Protein AF-A0AAD5VTH6-F1 (afdb_monomer)

Mean predicted aligned error: 13.46 Å

Organism: NCBI:txid56174

Secondary structure (DSSP, 8-state):
-PPSSSHHHHHHHHHTTTTS-GGGHHHHHHHS-EEEEEETTTEEEEE--GGGTBTT-TTS----TT-TTSHHHHHHHHHHHHHHHHHHTT-EEEEESSEE--SSTT---EE-SSSS-S---TTTB-HHHHHHHHHHHHHTTTTEEEEEE-SS-S-EEEEEEGGGGS---HHHHHHHHS-TTTHHHHHHHHHHHSPPGGGGGGGGGEEEEEEPPP----SS----------PPP-PPP------------------PPPP-

Foldseek 3Di:
DAFDLDPVLVVCLVVCVQQADPVFSVVSNGQVKGKDALPPLAEIETWHQCLLFFPPNPNFDQQPVVDCPTSLNVRLVVVLVVLVVCVVSVYAYEYEQATAHNPDDPDRPRQNPNGQADFQALQGGRLNSSLSVLVSQLVRVSRYPAYEYENVLDWDKDKRFPVSNDRDDNVVRNVLPVPPVCVVVSRVVRVVPDDDPVPVVRCSGIGMYTYHHDDDPPPDDPPPPPDDDDDDDDDDDDDDDDDDDPDDDDDDDDDDDDDD

InterPro domains:
  IPR029052 Metallo-dependent phosphatase-like [SSF56300] (14-103)

Solvent-accessible surface area (backbone atoms only — not comparable to full-atom values): 15286 Å² total; per-residue (Å²): 94,65,67,46,70,40,76,65,32,49,50,49,43,61,76,42,49,88,56,44,51,79,94,31,44,68,49,22,24,34,59,58,25,44,63,48,64,80,38,80,87,43,31,31,36,37,24,36,44,32,52,37,30,29,57,84,32,82,59,50,80,28,25,47,90,88,41,66,81,31,63,31,31,48,50,51,56,49,48,52,53,52,52,49,58,33,46,79,62,70,22,37,28,36,44,26,9,25,47,60,50,77,90,48,95,90,48,88,45,74,42,69,69,86,22,11,37,58,52,94,41,67,53,46,20,19,51,55,31,40,23,55,50,45,48,53,46,50,76,36,49,95,27,43,78,40,33,42,24,30,74,76,61,43,79,51,71,50,77,45,45,68,75,49,59,54,82,63,58,67,74,65,22,37,67,75,51,74,35,88,89,37,48,67,58,51,50,50,50,54,60,71,66,52,74,56,86,92,41,61,82,60,52,74,43,54,34,60,36,39,29,38,47,76,80,76,81,73,92,76,70,88,76,71,91,69,91,69,85,85,74,90,87,79,90,84,89,85,83,88,82,90,78,85,80,83,84,79,86,79,85,79,82,85,79,85,80,82,92,131

Radius of gyration: 22.16 Å; Cα contacts (8 Å, |Δi|>4): 405; chains: 1; bounding box: 60×63×53 Å

pLDDT: mean 72.93, std 23.44, range [25.48, 98.19]

Structure (mmCIF, N/CA/C/O backbone):
data_AF-A0AAD5VTH6-F1
#
_entry.id   AF-A0AAD5VTH6-F1
#
loop_
_atom_site.group_PDB
_atom_site.id
_atom_site.type_symbol
_atom_site.label_atom_id
_atom_site.label_alt_id
_atom_site.label_comp_id
_atom_site.label_asym_id
_atom_site.label_entity_id
_atom_site.label_seq_id
_atom_site.pdbx_PDB_ins_code
_atom_site.Cartn_x
_atom_site.Cartn_y
_atom_site.Cartn_z
_atom_site.occupancy
_atom_site.B_iso_or_equiv
_atom_site.auth_seq_id
_atom_site.auth_comp_id
_atom_site.auth_asym_id
_atom_site.auth_atom_id
_atom_site.pdbx_PDB_model_num
ATOM 1 N N . MET A 1 1 ? 10.150 6.250 -9.603 1.00 78.75 1 MET A N 1
ATOM 2 C CA . MET A 1 1 ? 10.590 7.108 -8.480 1.00 78.75 1 MET A CA 1
ATOM 3 C C . MET A 1 1 ? 11.811 6.465 -7.841 1.00 78.75 1 MET A C 1
ATOM 5 O O . MET A 1 1 ? 11.787 5.260 -7.627 1.00 78.75 1 MET A O 1
ATOM 9 N N . THR A 1 2 ? 12.878 7.223 -7.584 1.00 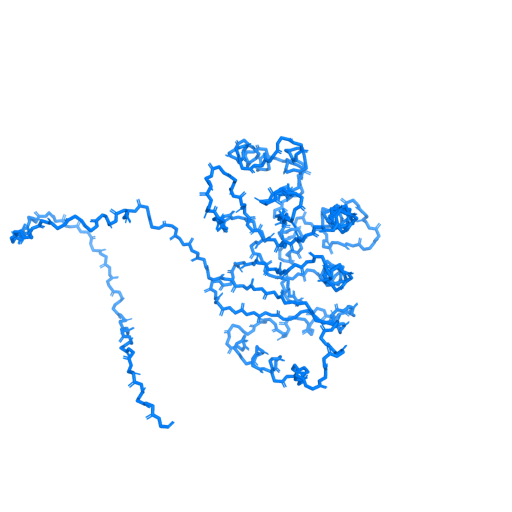88.31 2 THR A N 1
ATOM 10 C CA . THR A 1 2 ? 14.070 6.705 -6.887 1.00 88.31 2 THR A CA 1
ATOM 11 C C . THR A 1 2 ? 13.787 6.503 -5.396 1.00 88.31 2 THR A C 1
ATOM 13 O O . THR A 1 2 ? 12.983 7.271 -4.855 1.00 88.31 2 THR A O 1
ATOM 16 N N . PRO A 1 3 ? 14.472 5.566 -4.714 1.00 91.75 3 PRO A N 1
ATOM 17 C CA . PRO A 1 3 ? 14.396 5.422 -3.263 1.00 91.75 3 PRO A CA 1
ATOM 18 C C . PRO A 1 3 ? 14.634 6.752 -2.537 1.00 91.75 3 PRO A C 1
ATOM 20 O O . PRO A 1 3 ? 15.453 7.577 -2.962 1.00 91.75 3 PRO A O 1
ATOM 23 N N . GLY A 1 4 ? 13.880 6.998 -1.468 1.00 89.88 4 GLY A N 1
ATOM 24 C CA . GLY A 1 4 ? 14.104 8.137 -0.585 1.00 89.88 4 GLY A CA 1
ATOM 25 C C . GLY A 1 4 ? 15.112 7.817 0.529 1.00 89.88 4 GLY A C 1
ATOM 26 O O . GLY A 1 4 ? 15.495 6.663 0.716 1.00 89.88 4 GLY A O 1
ATOM 27 N N . PRO A 1 5 ? 15.546 8.826 1.300 1.00 93.31 5 PRO A N 1
ATOM 28 C CA . PRO A 1 5 ? 15.182 10.235 1.177 1.00 93.31 5 PRO A CA 1
ATOM 29 C C . PRO A 1 5 ? 15.864 10.914 -0.023 1.00 93.31 5 PRO A C 1
ATOM 31 O O . PRO A 1 5 ? 17.056 10.738 -0.260 1.00 93.31 5 PRO A O 1
ATOM 34 N N . ASN A 1 6 ? 15.119 11.727 -0.77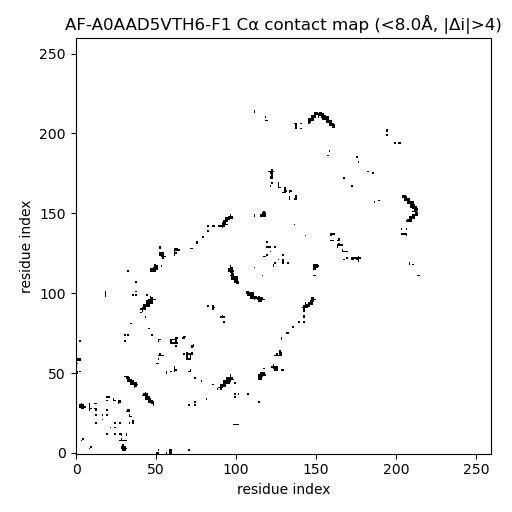3 1.00 90.81 6 ASN A N 1
ATOM 35 C CA . ASN A 1 6 ? 15.625 12.495 -1.914 1.00 90.81 6 ASN A CA 1
ATOM 36 C C . ASN A 1 6 ? 14.924 13.863 -2.014 1.00 90.81 6 ASN A C 1
ATOM 38 O O . ASN A 1 6 ? 14.086 14.203 -1.180 1.00 90.81 6 ASN A O 1
ATOM 42 N N . SER A 1 7 ? 15.289 14.691 -3.000 1.00 92.38 7 SER A N 1
ATOM 43 C CA . SER A 1 7 ? 14.699 16.031 -3.160 1.00 92.38 7 SER A CA 1
ATOM 44 C C . SER A 1 7 ? 13.175 15.986 -3.290 1.00 92.38 7 SER A C 1
ATOM 46 O O . SER A 1 7 ? 12.498 16.807 -2.681 1.00 92.38 7 SER A O 1
ATOM 48 N N . ILE A 1 8 ? 12.636 14.992 -4.000 1.00 89.12 8 ILE A N 1
ATOM 49 C CA . ILE A 1 8 ? 11.197 14.821 -4.213 1.00 89.12 8 ILE A CA 1
ATOM 50 C C . ILE A 1 8 ? 10.508 14.467 -2.893 1.00 89.12 8 ILE A C 1
ATOM 52 O O . ILE A 1 8 ? 9.606 15.187 -2.470 1.00 89.12 8 ILE A O 1
ATOM 56 N N . THR A 1 9 ? 10.955 13.420 -2.189 1.00 90.12 9 THR A N 1
ATOM 57 C CA . THR A 1 9 ? 10.321 13.023 -0.917 1.00 90.12 9 THR A CA 1
ATOM 58 C C . THR A 1 9 ? 10.426 14.112 0.150 1.00 90.12 9 THR A C 1
ATOM 60 O O . THR A 1 9 ? 9.502 14.294 0.945 1.00 90.12 9 THR A O 1
ATOM 63 N N . ASN A 1 10 ? 11.514 14.887 0.144 1.00 91.62 10 ASN A N 1
ATOM 64 C CA . ASN A 1 10 ? 11.683 16.039 1.025 1.00 91.62 10 ASN A CA 1
ATOM 65 C C . ASN A 1 10 ? 10.669 17.150 0.730 1.00 91.62 10 ASN A C 1
ATOM 67 O O . ASN A 1 10 ? 10.099 17.699 1.672 1.00 91.62 10 ASN A O 1
ATOM 71 N N . GLU A 1 11 ? 10.429 17.480 -0.540 1.00 90.94 11 GLU A N 1
ATOM 72 C CA . GLU A 1 11 ? 9.425 18.487 -0.898 1.00 90.94 11 GLU A CA 1
ATOM 73 C C . GLU A 1 11 ? 8.005 18.009 -0.586 1.00 90.94 11 GLU A C 1
ATOM 75 O O . GLU A 1 11 ? 7.260 18.727 0.082 1.00 90.94 11 GLU A O 1
ATOM 80 N N . PHE A 1 12 ? 7.651 16.768 -0.933 1.00 87.88 12 PHE A N 1
ATOM 81 C CA . PHE A 1 12 ? 6.346 16.205 -0.570 1.00 87.88 12 PHE A CA 1
ATOM 82 C C . PHE A 1 12 ? 6.123 16.197 0.944 1.00 87.88 12 PHE A C 1
ATOM 84 O O . PHE A 1 12 ? 5.038 16.540 1.405 1.00 87.88 12 PHE A O 1
ATOM 91 N N . THR A 1 13 ? 7.152 15.896 1.743 1.00 88.06 13 THR A N 1
ATOM 92 C CA . THR A 1 13 ? 7.051 15.945 3.213 1.00 88.06 13 THR A CA 1
ATOM 93 C C . THR A 1 13 ? 6.703 17.342 3.725 1.00 88.06 13 THR A C 1
ATOM 95 O O . THR A 1 13 ? 5.980 17.464 4.713 1.00 88.06 13 THR A O 1
ATOM 98 N N . LYS A 1 14 ? 7.190 18.405 3.069 1.00 88.75 14 LYS A N 1
ATOM 99 C CA . LYS A 1 14 ? 6.839 19.788 3.427 1.00 88.75 14 LYS A CA 1
ATOM 100 C C . LYS A 1 14 ? 5.399 20.102 3.030 1.00 88.75 14 LYS A C 1
ATOM 102 O O . LYS A 1 14 ? 4.628 20.539 3.885 1.00 88.75 14 LYS A O 1
ATOM 107 N N . ILE A 1 15 ? 5.038 19.842 1.770 1.00 87.88 15 ILE A N 1
ATOM 108 C CA . ILE A 1 15 ? 3.713 20.163 1.213 1.00 87.88 15 ILE A CA 1
ATOM 109 C C . ILE A 1 15 ? 2.621 19.402 1.977 1.00 87.88 15 ILE A C 1
ATOM 111 O O . ILE A 1 15 ? 1.583 19.968 2.299 1.00 87.88 15 ILE A O 1
ATOM 115 N N . TRP A 1 16 ? 2.859 18.134 2.316 1.00 84.81 16 TRP A N 1
ATOM 116 C CA . TRP A 1 16 ? 1.860 17.261 2.940 1.00 84.81 16 TRP A CA 1
ATOM 117 C C . TRP A 1 16 ? 1.980 17.174 4.463 1.00 84.81 16 TRP A C 1
ATOM 119 O O . TRP A 1 16 ? 1.348 16.326 5.094 1.00 84.81 16 TRP A O 1
ATOM 129 N N . SER A 1 17 ? 2.769 18.054 5.082 1.00 84.12 17 SER A N 1
ATOM 130 C CA . SER A 1 17 ? 3.015 18.034 6.528 1.00 84.12 17 SER A CA 1
ATOM 131 C C . SER A 1 17 ? 1.744 18.172 7.380 1.00 84.12 17 SER A C 1
ATOM 133 O O . SER A 1 17 ? 1.734 17.708 8.524 1.00 84.12 17 SER A O 1
ATOM 135 N N . GLU A 1 18 ? 0.684 18.774 6.835 1.00 84.56 18 GLU A N 1
ATOM 136 C CA . GLU A 1 18 ? -0.629 18.895 7.480 1.00 84.56 18 GLU A CA 1
ATOM 137 C C . GLU A 1 18 ? -1.470 17.611 7.396 1.00 84.56 18 GLU A C 1
ATOM 139 O O . GLU A 1 18 ? -2.275 17.353 8.289 1.00 84.56 18 GLU A O 1
ATOM 144 N N . PHE A 1 19 ? -1.270 16.787 6.363 1.00 81.00 19 PHE A N 1
ATOM 145 C CA . PHE A 1 19 ? -2.014 15.536 6.160 1.00 81.00 19 PHE A CA 1
ATOM 146 C C . PHE A 1 19 ? -1.314 14.330 6.793 1.00 81.00 19 PHE A C 1
ATOM 148 O O . PHE A 1 19 ? -1.970 13.397 7.260 1.00 81.00 19 PHE A O 1
ATOM 155 N N . VAL A 1 20 ? 0.022 14.347 6.827 1.00 85.56 20 VAL A N 1
ATOM 156 C CA . VAL A 1 20 ? 0.838 13.269 7.390 1.00 85.56 20 VAL A CA 1
ATOM 157 C C . VAL A 1 20 ? 1.031 13.495 8.896 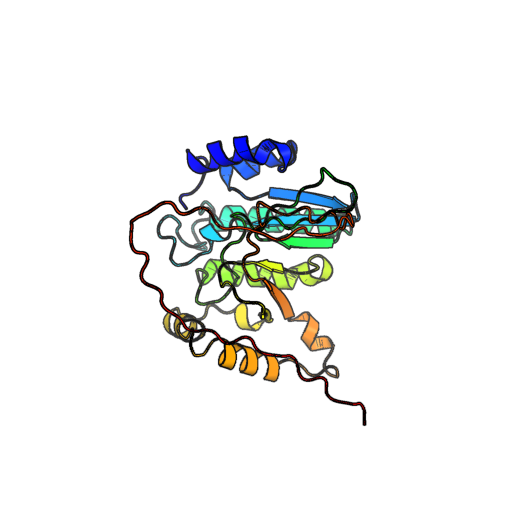1.00 85.56 20 VAL A C 1
ATOM 159 O O . VAL A 1 20 ? 1.667 14.482 9.295 1.00 85.56 20 VAL A O 1
ATOM 162 N N . PRO A 1 21 ? 0.545 12.579 9.762 1.00 88.75 21 PRO A N 1
ATOM 163 C CA . PRO A 1 21 ? 0.700 12.703 11.207 1.00 88.75 21 PRO A CA 1
ATOM 164 C C . PRO A 1 21 ? 2.164 12.867 11.614 1.00 88.75 21 PRO A C 1
ATOM 166 O O . PRO A 1 21 ? 3.046 12.220 11.052 1.00 88.75 21 PRO A O 1
ATOM 169 N N . PHE A 1 22 ? 2.430 13.682 12.640 1.00 89.88 22 PHE A N 1
ATOM 170 C CA . PHE A 1 22 ? 3.797 13.948 13.106 1.00 89.88 22 PHE A CA 1
ATOM 171 C C . PHE A 1 22 ? 4.650 12.676 13.319 1.00 89.88 22 PHE A C 1
ATOM 173 O O . PHE A 1 22 ? 5.769 12.649 12.801 1.00 89.88 22 PHE A O 1
ATOM 180 N N . PRO A 1 23 ? 4.144 11.595 13.959 1.00 92.12 23 PRO A N 1
ATOM 181 C CA . PRO A 1 23 ? 4.913 10.356 14.134 1.00 92.12 23 PRO A CA 1
ATOM 182 C C . PRO A 1 23 ? 5.310 9.657 12.824 1.00 92.12 23 PRO A C 1
ATOM 184 O O . PRO A 1 23 ? 6.241 8.860 12.811 1.00 92.12 23 PRO A O 1
ATOM 187 N N . GLN A 1 24 ? 4.622 9.955 11.721 1.00 93.00 24 GLN A N 1
ATOM 188 C CA . GLN A 1 24 ? 4.789 9.298 10.424 1.00 93.00 24 GLN A CA 1
ATOM 189 C C . GLN A 1 24 ? 5.647 10.103 9.445 1.00 93.00 24 GLN A C 1
ATOM 191 O O . GLN A 1 24 ? 6.047 9.583 8.407 1.00 93.00 24 GLN A O 1
ATOM 196 N N . ARG A 1 25 ? 5.993 11.355 9.766 1.00 90.69 25 ARG A N 1
ATOM 197 C CA . ARG A 1 25 ? 6.732 12.238 8.846 1.00 90.69 25 ARG A CA 1
ATOM 198 C C . ARG A 1 25 ? 8.101 11.691 8.447 1.00 90.69 25 ARG A C 1
ATOM 200 O O . ARG A 1 25 ? 8.509 11.869 7.310 1.00 90.69 25 ARG A O 1
ATOM 207 N N . GLN A 1 26 ? 8.800 11.013 9.358 1.00 93.12 26 GLN A N 1
ATOM 208 C CA . GLN A 1 26 ? 10.099 10.398 9.056 1.00 93.12 26 GLN A CA 1
ATOM 209 C C . GLN A 1 26 ? 9.967 9.201 8.107 1.00 93.12 26 GLN A C 1
ATOM 211 O O . GLN A 1 26 ? 10.792 9.032 7.212 1.00 93.12 26 GLN A O 1
ATOM 216 N N . VAL A 1 27 ? 8.916 8.394 8.276 1.00 94.12 27 VAL A N 1
ATOM 217 C CA . VAL A 1 27 ? 8.600 7.282 7.367 1.00 94.12 27 VAL A CA 1
ATOM 218 C C . VAL A 1 27 ? 8.244 7.839 5.990 1.00 94.12 27 VAL A C 1
ATOM 220 O O . VAL A 1 27 ? 8.841 7.447 4.989 1.00 94.12 27 VAL A O 1
ATOM 223 N N . PHE A 1 28 ? 7.373 8.848 5.954 1.00 93.19 28 PHE A N 1
ATOM 224 C CA . PHE A 1 28 ? 6.963 9.513 4.724 1.00 93.19 28 PHE A CA 1
ATOM 225 C C . PHE A 1 28 ? 8.138 10.172 3.987 1.00 93.19 28 PHE A C 1
ATOM 227 O O . PHE A 1 28 ? 8.269 10.036 2.777 1.00 93.19 28 PHE A O 1
ATOM 234 N N . GLN A 1 29 ? 9.068 10.805 4.700 1.00 92.94 29 GLN A N 1
ATOM 235 C CA . GLN A 1 29 ? 10.263 11.392 4.093 1.00 92.94 29 GLN A CA 1
ATOM 236 C C . GLN A 1 29 ? 11.182 10.350 3.441 1.00 92.94 29 GLN A C 1
ATOM 238 O O . GLN A 1 29 ? 11.826 10.632 2.427 1.00 92.94 29 GLN A O 1
ATOM 243 N N . ARG A 1 30 ? 11.269 9.149 4.018 1.00 93.19 30 ARG A N 1
ATOM 244 C CA . ARG A 1 30 ? 12.107 8.061 3.496 1.00 93.19 30 ARG A CA 1
ATOM 245 C C . ARG A 1 30 ? 11.435 7.305 2.354 1.00 93.19 30 ARG A C 1
ATOM 247 O O . ARG A 1 30 ? 12.110 6.925 1.407 1.00 93.19 30 ARG A O 1
ATOM 254 N N . GLY A 1 31 ? 10.126 7.096 2.437 1.00 90.50 31 GLY A N 1
ATOM 255 C CA . GLY A 1 31 ? 9.418 6.154 1.572 1.00 90.50 31 GLY A CA 1
ATOM 256 C C . GLY A 1 31 ? 8.270 6.729 0.745 1.00 90.50 31 GLY A C 1
ATOM 257 O O . GLY A 1 31 ? 7.848 6.094 -0.216 1.00 90.50 31 GLY A O 1
ATOM 258 N N . ALA A 1 32 ? 7.782 7.921 1.091 1.00 91.50 32 ALA A N 1
ATOM 259 C CA . ALA A 1 32 ? 6.521 8.500 0.614 1.00 91.50 32 ALA A CA 1
ATOM 260 C C . ALA A 1 32 ? 5.287 7.608 0.867 1.00 91.50 32 ALA A C 1
ATOM 262 O O . ALA A 1 32 ? 4.313 7.654 0.126 1.00 91.50 32 ALA A O 1
ATOM 263 N N . TYR A 1 33 ? 5.320 6.817 1.941 1.00 92.25 33 TYR A N 1
ATOM 264 C CA . TYR A 1 33 ? 4.194 6.044 2.466 1.00 92.25 33 TYR A CA 1
ATOM 265 C C . TYR A 1 33 ? 4.009 6.346 3.957 1.00 92.25 33 TYR A C 1
ATOM 267 O O . TYR A 1 33 ? 4.954 6.760 4.636 1.00 92.25 33 TYR A O 1
ATOM 275 N N . TYR A 1 34 ? 2.787 6.198 4.467 1.00 93.19 34 TYR A N 1
ATOM 276 C CA . TYR A 1 34 ? 2.458 6.493 5.864 1.00 93.19 34 TYR A CA 1
ATOM 277 C C . TYR A 1 34 ? 1.154 5.817 6.307 1.00 93.19 34 TYR A C 1
ATOM 279 O O . TYR A 1 34 ? 0.340 5.417 5.478 1.00 93.19 34 TYR A O 1
ATOM 287 N N . SER A 1 35 ? 0.934 5.706 7.619 1.00 92.62 35 SER A N 1
ATOM 288 C CA . SER A 1 35 ? -0.332 5.227 8.192 1.00 92.62 35 SER A CA 1
ATOM 289 C C . SER A 1 35 ? -1.029 6.304 9.028 1.00 92.62 35 SER A C 1
ATOM 291 O O . SER A 1 35 ? -0.395 7.188 9.605 1.00 92.62 35 SER A O 1
ATOM 293 N N . SER A 1 36 ? -2.359 6.288 9.088 1.00 90.81 36 SER A N 1
ATOM 294 C CA . SER A 1 36 ? -3.128 7.280 9.842 1.00 90.81 36 SER A CA 1
ATOM 295 C C . SER A 1 36 ? -4.479 6.728 10.281 1.00 90.81 36 SER A C 1
ATOM 297 O O . SER A 1 36 ? -5.212 6.150 9.488 1.00 90.81 36 SER A O 1
ATOM 299 N N . GLU A 1 37 ? -4.842 6.938 11.544 1.00 89.81 37 GLU A N 1
ATOM 300 C CA . GLU A 1 37 ? -6.159 6.559 12.068 1.00 89.81 37 GLU A CA 1
ATOM 301 C C . GLU A 1 37 ? -7.225 7.567 11.640 1.00 89.81 37 GLU A C 1
ATOM 303 O O . GLU A 1 37 ? -7.273 8.684 12.145 1.00 89.81 37 GLU A O 1
ATOM 308 N N . VAL A 1 38 ? -8.103 7.194 10.720 1.00 86.94 38 VAL A N 1
ATOM 309 C CA . VAL A 1 38 ? -9.198 8.075 10.287 1.00 86.94 38 VAL A CA 1
ATOM 310 C C . VAL A 1 38 ? -10.336 8.093 11.305 1.00 86.94 38 VAL A C 1
ATOM 312 O O . VAL A 1 38 ? -10.941 9.138 11.536 1.00 86.94 38 VAL A O 1
ATOM 315 N N . ILE A 1 39 ? -10.569 6.961 11.972 1.00 87.12 39 ILE A N 1
ATOM 316 C CA . ILE A 1 39 ? -11.438 6.844 13.140 1.00 87.12 39 ILE A CA 1
ATOM 317 C C . ILE A 1 39 ? -10.584 6.239 14.260 1.00 87.12 39 ILE A C 1
ATOM 319 O O . ILE A 1 39 ? -10.207 5.068 14.149 1.00 87.12 39 ILE A O 1
ATOM 323 N N . PRO A 1 40 ? -10.262 7.008 15.316 1.00 89.81 40 PRO A N 1
ATOM 324 C CA . PRO A 1 40 ? -9.411 6.536 16.406 1.00 89.81 40 PRO A CA 1
ATOM 325 C C . PRO A 1 40 ? -9.870 5.185 16.965 1.00 89.81 4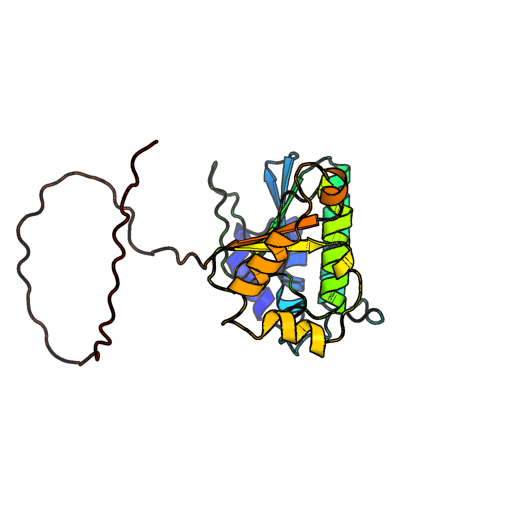0 PRO A C 1
ATOM 327 O O . PRO A 1 40 ? -11.067 4.992 17.184 1.00 89.81 40 PRO A O 1
ATOM 330 N N . ASP A 1 41 ? -8.929 4.257 17.160 1.00 92.88 41 ASP A N 1
ATOM 331 C CA . ASP A 1 41 ? -9.163 2.905 17.710 1.00 92.88 41 ASP A CA 1
ATOM 332 C C . ASP A 1 41 ? -10.222 2.060 16.967 1.00 92.88 41 ASP A C 1
ATOM 334 O O . ASP A 1 41 ? -10.788 1.106 17.514 1.00 92.88 41 ASP A O 1
ATOM 338 N N . ARG A 1 42 ? -10.528 2.415 15.712 1.00 92.62 42 ARG A N 1
ATOM 339 C CA . ARG A 1 42 ? -11.510 1.712 14.876 1.00 92.62 42 ARG A CA 1
ATOM 340 C C . ARG A 1 42 ? -11.021 1.485 13.458 1.00 92.62 42 ARG A C 1
ATOM 342 O O . ARG A 1 42 ? -10.962 0.341 13.024 1.00 92.62 42 ARG A O 1
ATOM 349 N N . VAL A 1 43 ? -10.685 2.559 12.745 1.00 92.38 43 VAL A N 1
ATOM 350 C CA . VAL A 1 43 ? -10.339 2.501 11.322 1.00 92.38 43 VAL A CA 1
ATOM 351 C C . VAL A 1 43 ? -9.080 3.310 11.064 1.00 92.38 43 VAL A C 1
ATOM 353 O O . VAL A 1 43 ? -9.012 4.504 11.368 1.00 92.38 43 VAL A O 1
ATOM 356 N N . ALA A 1 44 ? -8.095 2.664 10.458 1.00 92.19 44 ALA A N 1
ATOM 357 C CA . ALA A 1 44 ? -6.899 3.300 9.944 1.00 92.19 44 ALA A CA 1
ATOM 358 C C . ALA A 1 44 ? -6.823 3.179 8.426 1.00 92.19 44 ALA A C 1
ATOM 360 O O . ALA A 1 44 ? -7.487 2.354 7.807 1.00 92.19 44 ALA A O 1
ATOM 361 N N . VAL A 1 45 ? -6.004 4.029 7.828 1.00 91.19 45 VAL A N 1
ATOM 362 C CA . VAL A 1 45 ? -5.640 3.938 6.423 1.00 91.19 45 VAL A CA 1
ATOM 363 C C . VAL A 1 45 ? -4.131 3.928 6.309 1.00 91.19 45 VAL A C 1
ATOM 365 O O . VAL A 1 45 ? -3.439 4.686 6.995 1.00 91.19 45 VAL A O 1
ATOM 368 N N . ILE A 1 46 ? -3.637 3.049 5.448 1.00 93.19 46 ILE A N 1
ATOM 369 C CA . ILE A 1 46 ? -2.233 2.959 5.080 1.00 93.19 46 ILE A CA 1
ATOM 370 C C . ILE A 1 46 ? -2.115 3.410 3.629 1.00 93.19 46 ILE A C 1
ATOM 372 O O . ILE A 1 46 ? -2.651 2.754 2.742 1.00 93.19 46 ILE A O 1
ATOM 376 N N . SER A 1 47 ? -1.412 4.519 3.416 1.00 91.12 47 SER A N 1
ATOM 377 C CA . SER A 1 47 ? -1.088 5.043 2.093 1.00 91.12 47 SER A CA 1
ATOM 378 C C . SER A 1 47 ? 0.249 4.469 1.640 1.00 91.12 47 SER A C 1
ATOM 380 O O . SER A 1 47 ? 1.270 4.667 2.306 1.00 91.12 47 SER A O 1
ATOM 382 N N . LEU A 1 48 ? 0.230 3.734 0.530 1.00 92.38 48 LEU A N 1
ATOM 383 C CA . LEU A 1 48 ? 1.387 3.058 -0.049 1.00 92.38 48 LEU A CA 1
ATOM 384 C C . LEU A 1 48 ? 1.978 3.852 -1.219 1.00 92.38 48 LEU A C 1
ATOM 386 O O . LEU A 1 48 ? 1.265 4.394 -2.064 1.00 92.38 48 LEU A O 1
ATOM 390 N N . ASN A 1 49 ? 3.303 3.819 -1.342 1.00 91.81 49 ASN A N 1
ATOM 391 C CA . ASN A 1 49 ? 3.996 4.258 -2.545 1.00 91.81 49 ASN A CA 1
ATOM 392 C C . ASN A 1 49 ? 4.117 3.083 -3.528 1.00 91.81 49 ASN A C 1
ATOM 394 O O . ASN A 1 49 ? 5.116 2.366 -3.539 1.00 91.81 49 ASN A O 1
ATOM 398 N N . SER A 1 50 ? 3.087 2.849 -4.348 1.00 90.38 50 SER A N 1
ATOM 399 C CA . SER A 1 50 ? 3.105 1.720 -5.294 1.00 90.38 50 SER A CA 1
ATOM 400 C C . SER A 1 50 ? 4.117 1.874 -6.433 1.00 90.38 50 SER A C 1
ATOM 402 O O . SER A 1 50 ? 4.396 0.911 -7.143 1.00 90.38 50 SER A O 1
ATOM 404 N N . MET A 1 51 ? 4.761 3.040 -6.577 1.00 88.88 51 MET A N 1
ATOM 405 C CA . MET A 1 51 ? 5.831 3.221 -7.561 1.00 88.88 51 MET A CA 1
ATOM 406 C C . MET A 1 51 ? 7.067 2.371 -7.257 1.00 88.88 51 MET A C 1
ATOM 408 O O . MET A 1 51 ? 7.852 2.129 -8.172 1.00 88.88 51 MET A O 1
ATOM 412 N N . TYR A 1 52 ? 7.269 1.920 -6.015 1.00 92.00 52 TYR A N 1
ATOM 413 C CA . TYR A 1 52 ? 8.330 0.958 -5.691 1.00 92.00 52 TYR A CA 1
ATOM 414 C C . TYR A 1 52 ? 8.000 -0.473 -6.125 1.00 92.00 52 TYR A C 1
ATOM 416 O O . TYR A 1 52 ? 8.904 -1.294 -6.222 1.00 92.00 52 TYR A O 1
ATOM 424 N N . PHE A 1 53 ? 6.735 -0.756 -6.434 1.00 92.81 53 PHE A N 1
ATOM 425 C CA . PHE A 1 53 ? 6.297 -2.055 -6.939 1.00 92.81 53 PHE A CA 1
ATOM 426 C C . PHE A 1 53 ? 6.141 -2.061 -8.460 1.00 92.81 53 PHE A C 1
ATOM 428 O O . PHE A 1 53 ? 6.169 -3.128 -9.055 1.00 92.81 53 PHE A O 1
ATOM 435 N N . TYR A 1 54 ? 6.005 -0.886 -9.083 1.00 90.44 54 TYR A N 1
ATOM 436 C CA . TYR A 1 54 ? 5.752 -0.736 -10.514 1.00 90.44 54 TYR A CA 1
ATOM 437 C C . TYR A 1 54 ? 6.924 -1.221 -11.383 1.00 90.44 54 TYR A C 1
ATOM 439 O O . TYR A 1 54 ? 8.020 -0.661 -11.313 1.00 90.44 54 TYR A O 1
ATOM 447 N N . ASP A 1 55 ? 6.678 -2.202 -12.252 1.00 87.94 55 ASP A N 1
ATOM 448 C CA . ASP A 1 55 ? 7.679 -2.919 -13.058 1.00 87.94 55 ASP A CA 1
ATOM 449 C C . ASP A 1 55 ? 8.474 -2.013 -14.022 1.00 87.94 55 ASP A C 1
ATOM 451 O O . ASP A 1 55 ? 9.639 -2.252 -14.370 1.00 87.94 55 ASP A O 1
ATOM 455 N N . SER A 1 56 ? 7.853 -0.915 -14.440 1.00 88.12 56 SER A N 1
ATOM 456 C CA . SER A 1 56 ? 8.420 0.065 -15.355 1.00 88.12 56 SER A CA 1
ATOM 457 C C . SER A 1 56 ? 9.302 1.084 -14.629 1.00 88.12 56 SER A C 1
ATOM 459 O O . SER A 1 56 ? 10.058 1.821 -15.269 1.00 88.12 56 SER A O 1
ATOM 461 N N . ASN A 1 57 ? 9.287 1.115 -13.291 1.00 89.19 57 ASN A N 1
ATOM 462 C CA . ASN A 1 57 ? 10.198 1.935 -12.504 1.00 89.19 57 ASN A CA 1
ATOM 463 C C . ASN A 1 57 ? 11.586 1.284 -12.401 1.00 89.19 57 ASN A C 1
ATOM 465 O O . ASN A 1 57 ? 11.892 0.574 -11.451 1.00 89.19 57 ASN A O 1
ATOM 469 N N . LYS A 1 58 ? 12.481 1.611 -13.336 1.00 90.81 58 LYS A N 1
ATOM 470 C CA . LYS A 1 58 ? 13.857 1.074 -13.367 1.00 90.81 58 LYS A CA 1
ATOM 471 C C . LYS A 1 58 ? 14.807 1.652 -12.307 1.00 90.81 58 LYS A C 1
ATOM 473 O O . LYS A 1 58 ? 16.002 1.385 -12.349 1.00 90.81 58 LYS A O 1
ATOM 478 N N . ALA A 1 59 ? 14.301 2.475 -11.388 1.00 90.50 59 ALA A N 1
ATOM 479 C CA . ALA A 1 59 ? 15.081 3.050 -10.292 1.00 90.50 59 ALA A CA 1
ATOM 480 C C . ALA A 1 59 ? 15.067 2.197 -9.009 1.00 90.50 59 ALA A C 1
ATOM 482 O O . ALA A 1 59 ? 15.707 2.578 -8.031 1.00 90.50 59 ALA A O 1
ATOM 483 N N . VAL A 1 60 ? 14.313 1.096 -9.000 1.00 91.88 60 VAL A N 1
ATOM 484 C CA . VAL A 1 60 ? 14.221 0.116 -7.907 1.00 91.88 60 VAL A CA 1
ATOM 485 C C . VAL A 1 60 ? 14.414 -1.289 -8.472 1.00 91.88 60 VAL A C 1
ATOM 487 O O . VAL A 1 60 ? 14.277 -1.483 -9.682 1.00 91.88 60 VAL A O 1
ATOM 490 N N . ASN A 1 61 ? 14.731 -2.257 -7.612 1.00 90.56 61 ASN A N 1
ATOM 491 C CA . ASN A 1 61 ? 15.044 -3.619 -8.045 1.00 90.56 61 ASN A CA 1
ATOM 492 C C . ASN A 1 61 ? 13.822 -4.546 -8.064 1.00 90.56 61 ASN A C 1
ATOM 494 O O . ASN A 1 61 ? 13.922 -5.649 -8.593 1.00 90.56 61 ASN A O 1
ATOM 498 N N . GLY A 1 62 ? 12.684 -4.112 -7.514 1.00 89.31 62 GLY A N 1
ATOM 499 C CA . GLY A 1 62 ? 11.435 -4.866 -7.596 1.00 89.31 62 GLY A CA 1
ATOM 500 C C . GLY A 1 62 ? 11.299 -5.960 -6.542 1.00 89.31 62 GLY A C 1
ATOM 501 O O . GLY A 1 62 ? 10.892 -7.072 -6.863 1.00 89.31 62 GLY A O 1
ATOM 502 N N . CYS A 1 63 ? 11.608 -5.631 -5.285 1.00 93.69 63 CYS A N 1
ATOM 503 C CA . CYS A 1 63 ? 11.501 -6.534 -4.138 1.00 93.69 63 CYS A CA 1
ATOM 504 C C . CYS A 1 63 ? 12.300 -7.855 -4.242 1.00 93.69 63 CYS A C 1
ATOM 506 O O . CYS A 1 63 ? 11.783 -8.881 -3.803 1.00 93.69 63 CYS A O 1
ATOM 508 N N . PRO A 1 64 ? 13.554 -7.858 -4.743 1.00 93.75 64 PRO A N 1
ATOM 509 C CA . PRO A 1 64 ? 14.384 -9.064 -4.803 1.00 93.75 64 PRO A CA 1
ATOM 510 C C . PRO A 1 64 ? 14.490 -9.763 -3.436 1.00 93.75 64 PRO A C 1
ATOM 512 O O . PRO A 1 64 ? 14.909 -9.143 -2.456 1.00 93.75 64 PRO A O 1
ATOM 515 N N . TYR A 1 65 ? 14.211 -11.067 -3.353 1.00 87.69 65 TYR A N 1
ATOM 516 C CA . TYR A 1 65 ? 14.250 -11.829 -2.089 1.00 87.69 65 TYR A CA 1
ATOM 517 C C . TYR A 1 65 ? 15.576 -11.720 -1.320 1.00 87.69 65 TYR A C 1
ATOM 519 O O . TYR A 1 65 ? 15.604 -11.822 -0.091 1.00 87.69 65 TYR A O 1
ATOM 527 N N . LEU A 1 66 ? 16.687 -11.553 -2.041 1.00 91.19 66 LEU A N 1
ATOM 528 C CA . LEU A 1 66 ? 18.032 -11.499 -1.465 1.00 91.19 66 LEU A CA 1
ATOM 529 C C . LEU A 1 66 ? 18.439 -10.105 -0.977 1.00 91.19 66 LEU A C 1
ATOM 531 O O . LEU A 1 66 ? 19.394 -9.999 -0.208 1.00 91.19 66 LEU A O 1
ATOM 535 N N . ASP A 1 67 ? 17.738 -9.052 -1.392 1.00 93.62 67 ASP A N 1
ATOM 536 C CA . ASP A 1 67 ? 18.077 -7.673 -1.050 1.00 93.62 67 ASP A CA 1
ATOM 537 C C . ASP A 1 67 ? 16.949 -7.029 -0.242 1.00 93.62 67 ASP A C 1
ATOM 539 O O . ASP A 1 67 ? 16.038 -6.383 -0.756 1.00 93.62 67 ASP A O 1
ATOM 543 N N . ARG A 1 68 ? 17.032 -7.218 1.078 1.00 92.12 68 ARG A N 1
ATOM 544 C CA . ARG A 1 68 ? 16.073 -6.673 2.051 1.00 92.12 68 ARG A CA 1
ATOM 545 C C . ARG A 1 68 ? 16.063 -5.146 2.115 1.00 92.12 68 ARG A C 1
ATOM 547 O O . ARG A 1 68 ? 15.101 -4.583 2.624 1.00 92.12 68 ARG A O 1
ATOM 554 N N . GLU A 1 69 ? 17.109 -4.497 1.615 1.00 93.56 69 GLU A N 1
ATOM 555 C CA . GLU A 1 69 ? 17.245 -3.041 1.636 1.00 93.56 69 GLU A CA 1
ATOM 556 C C . GLU A 1 69 ? 16.649 -2.384 0.379 1.00 93.56 69 GLU A C 1
ATOM 558 O O . GLU A 1 69 ? 16.623 -1.154 0.286 1.00 93.56 69 GLU A O 1
ATOM 563 N N . ASP A 1 70 ? 16.129 -3.172 -0.573 1.00 95.25 70 ASP A N 1
ATOM 564 C CA . ASP A 1 70 ? 15.341 -2.636 -1.681 1.00 95.25 70 ASP A CA 1
ATOM 565 C C . ASP A 1 70 ? 14.135 -1.847 -1.151 1.00 95.25 70 ASP A C 1
ATOM 567 O O . ASP A 1 70 ? 13.463 -2.238 -0.191 1.00 95.25 70 ASP A O 1
ATOM 571 N N . ALA A 1 71 ? 13.832 -0.727 -1.807 1.00 94.75 71 ALA A N 1
ATOM 572 C CA . ALA A 1 71 ? 12.782 0.184 -1.365 1.00 94.75 71 ALA A CA 1
ATOM 573 C C . ALA A 1 71 ? 11.404 -0.493 -1.281 1.00 94.75 71 ALA A C 1
ATOM 575 O O . ALA A 1 71 ? 10.626 -0.183 -0.375 1.00 94.75 71 ALA A O 1
ATOM 576 N N . GLY A 1 72 ? 11.113 -1.432 -2.189 1.00 94.62 72 GLY A N 1
ATOM 577 C CA . GLY A 1 72 ? 9.883 -2.213 -2.154 1.00 94.62 72 GLY A CA 1
ATOM 578 C C . GLY A 1 72 ? 9.845 -3.165 -0.958 1.00 94.62 72 GLY A C 1
ATOM 579 O O . GLY A 1 72 ? 8.841 -3.216 -0.246 1.00 94.62 72 GLY A O 1
ATOM 580 N N . ASN A 1 73 ? 10.959 -3.845 -0.666 1.00 96.31 73 ASN A N 1
ATOM 581 C CA . ASN A 1 73 ? 11.073 -4.731 0.494 1.00 96.31 73 ASN A CA 1
ATOM 582 C C . ASN A 1 73 ? 10.920 -3.977 1.820 1.00 96.31 73 ASN A C 1
ATOM 584 O O . ASN A 1 73 ? 10.125 -4.395 2.661 1.00 96.31 73 ASN A O 1
ATOM 588 N N . LEU A 1 74 ? 11.586 -2.830 1.976 1.00 96.69 74 LEU A N 1
ATOM 589 C CA . LEU A 1 74 ? 11.458 -1.984 3.167 1.00 96.69 74 LEU A CA 1
ATOM 590 C C . LEU A 1 74 ? 10.015 -1.505 3.390 1.00 96.69 74 LEU A C 1
ATOM 592 O O . LEU A 1 74 ? 9.550 -1.438 4.531 1.00 96.69 74 LEU A O 1
ATOM 596 N N . GLN A 1 75 ? 9.292 -1.177 2.316 1.00 95.81 75 GLN A N 1
ATOM 597 C CA . GLN A 1 75 ? 7.890 -0.774 2.401 1.00 95.81 75 GLN A CA 1
ATOM 598 C C . GLN A 1 75 ? 6.968 -1.941 2.775 1.00 95.81 75 GLN A C 1
ATOM 600 O O . GLN A 1 75 ? 6.065 -1.749 3.587 1.00 95.81 75 GLN A O 1
ATOM 605 N N . LEU A 1 76 ? 7.179 -3.133 2.210 1.00 96.88 76 LEU A N 1
ATOM 606 C CA . LEU A 1 76 ? 6.381 -4.327 2.516 1.00 96.88 76 LEU A CA 1
ATOM 607 C C . LEU A 1 76 ? 6.621 -4.827 3.947 1.00 96.88 76 LEU A C 1
ATOM 609 O O . LEU A 1 76 ? 5.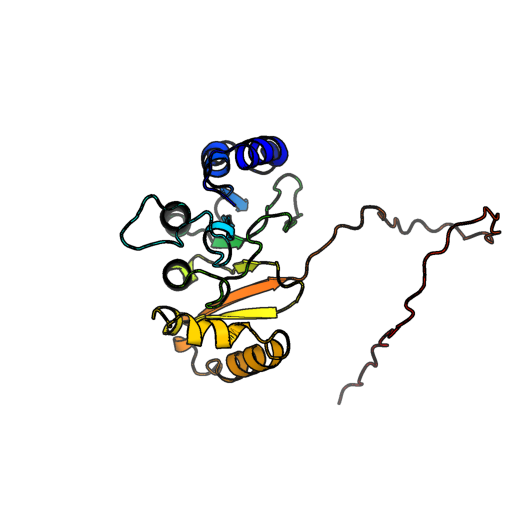664 -5.157 4.645 1.00 96.88 76 LEU A O 1
ATOM 613 N N . ASP A 1 77 ? 7.869 -4.803 4.419 1.00 97.31 77 ASP A N 1
ATOM 614 C CA . ASP A 1 77 ? 8.213 -5.131 5.807 1.00 97.31 77 ASP A CA 1
ATOM 615 C C . ASP A 1 77 ? 7.562 -4.134 6.777 1.00 97.31 77 ASP A C 1
ATOM 617 O O . ASP A 1 77 ? 6.975 -4.512 7.795 1.00 97.31 77 ASP A O 1
ATOM 621 N N . TRP A 1 78 ? 7.605 -2.840 6.441 1.00 97.25 78 TRP A N 1
ATOM 622 C CA . TRP A 1 78 ? 6.910 -1.807 7.204 1.00 97.25 78 TRP A CA 1
ATOM 623 C C . TRP A 1 78 ? 5.388 -2.014 7.209 1.00 97.25 78 TRP A C 1
ATOM 625 O O . TRP A 1 78 ? 4.766 -1.903 8.269 1.00 97.25 78 TRP A O 1
ATOM 635 N N . LEU A 1 79 ? 4.789 -2.341 6.059 1.00 97.38 79 LEU A N 1
ATOM 636 C CA . LEU A 1 79 ? 3.357 -2.610 5.922 1.00 97.38 79 LEU A CA 1
ATOM 637 C C . LEU A 1 79 ? 2.931 -3.776 6.817 1.00 97.38 79 LEU A C 1
ATOM 639 O O . LEU A 1 79 ? 1.952 -3.649 7.552 1.00 97.38 79 LEU A O 1
ATOM 643 N N . GLU A 1 80 ? 3.684 -4.877 6.816 1.00 97.88 80 GLU A N 1
ATOM 644 C CA . GLU A 1 80 ? 3.408 -6.027 7.677 1.00 97.88 80 GLU A CA 1
ATOM 645 C C . GLU A 1 80 ? 3.389 -5.627 9.160 1.00 97.88 80 GLU A C 1
ATOM 647 O O . GLU A 1 80 ? 2.490 -6.025 9.904 1.00 97.88 80 GLU A O 1
ATOM 652 N N . VAL A 1 81 ? 4.345 -4.801 9.598 1.00 97.81 81 VAL A N 1
ATOM 653 C CA . VAL A 1 81 ? 4.380 -4.292 10.977 1.00 97.81 81 VAL A CA 1
ATOM 654 C C . VAL A 1 81 ? 3.146 -3.442 11.284 1.00 97.81 81 VAL A C 1
ATOM 656 O O . VAL A 1 81 ? 2.537 -3.628 12.337 1.00 97.81 81 VAL A O 1
ATOM 659 N N . GLN A 1 82 ? 2.738 -2.542 10.382 1.00 97.12 82 GLN A N 1
ATOM 660 C CA . GLN A 1 82 ? 1.532 -1.730 10.586 1.00 97.12 82 GLN A CA 1
ATOM 661 C C . GLN A 1 82 ? 0.271 -2.597 10.684 1.00 97.12 82 GLN A C 1
ATOM 663 O O . GLN A 1 82 ? -0.532 -2.405 11.596 1.00 97.12 82 GLN A O 1
ATOM 668 N N . LEU A 1 83 ? 0.114 -3.572 9.786 1.00 97.69 83 LEU A N 1
ATOM 669 C CA . LEU A 1 83 ? -1.031 -4.481 9.778 1.00 97.69 83 LEU A CA 1
ATOM 670 C C . LEU A 1 83 ? -1.105 -5.305 11.066 1.00 97.69 83 LEU A C 1
ATOM 672 O O . LEU A 1 83 ? -2.170 -5.372 11.673 1.00 97.69 83 LEU A O 1
ATOM 676 N N . LYS A 1 84 ? 0.023 -5.851 11.544 1.00 98.19 84 LYS A N 1
ATOM 677 C CA . LYS A 1 84 ? 0.089 -6.546 12.844 1.00 98.19 84 LYS A CA 1
ATOM 678 C C . LYS A 1 84 ? -0.348 -5.639 13.989 1.00 98.19 84 LYS A C 1
ATOM 680 O O . LYS A 1 84 ? -1.217 -6.017 14.764 1.00 98.19 84 LYS A O 1
ATOM 685 N N . MET A 1 85 ? 0.184 -4.418 14.052 1.00 97.50 85 MET A N 1
ATOM 686 C CA . MET A 1 85 ? -0.168 -3.460 15.104 1.00 97.50 85 MET A CA 1
ATOM 687 C C . MET A 1 85 ? -1.662 -3.102 15.116 1.00 97.50 85 MET A C 1
ATOM 689 O O . MET A 1 85 ? -2.238 -2.930 16.191 1.00 97.50 85 MET A O 1
ATOM 693 N N . TYR A 1 86 ? -2.295 -2.963 13.948 1.00 97.50 86 TYR A N 1
ATOM 694 C CA . TYR A 1 86 ? -3.731 -2.685 13.861 1.00 97.50 86 TYR A CA 1
ATOM 695 C C . TYR A 1 86 ? -4.582 -3.913 14.186 1.00 97.50 86 TYR A C 1
ATOM 697 O O . TYR A 1 86 ? -5.554 -3.781 14.932 1.00 97.50 86 TYR A O 1
ATOM 705 N N . ARG A 1 87 ? -4.179 -5.101 13.723 1.00 97.38 87 ARG A N 1
ATOM 706 C CA . ARG A 1 87 ? -4.825 -6.375 14.061 1.00 97.38 87 ARG A CA 1
ATOM 707 C C . ARG A 1 87 ? -4.809 -6.630 15.569 1.00 97.38 87 ARG A C 1
ATOM 709 O O . ARG A 1 87 ? -5.856 -6.909 16.144 1.00 97.38 87 ARG A O 1
ATOM 716 N N . ASP A 1 88 ? -3.671 -6.421 16.232 1.00 98.06 88 ASP A N 1
ATOM 717 C CA . ASP A 1 88 ? -3.525 -6.576 17.691 1.00 98.06 88 ASP A CA 1
ATOM 718 C C . ASP A 1 88 ? -4.447 -5.628 18.480 1.00 98.06 88 ASP A C 1
ATOM 720 O O . ASP A 1 88 ? -4.874 -5.927 19.597 1.00 98.06 88 ASP A O 1
ATOM 724 N N . ARG A 1 89 ? -4.785 -4.477 17.888 1.00 97.62 89 ARG A N 1
ATOM 725 C CA . ARG A 1 89 ? -5.721 -3.488 18.442 1.00 97.62 89 ARG A CA 1
ATOM 726 C C . ARG A 1 89 ? -7.174 -3.716 18.012 1.00 97.62 89 ARG A C 1
ATOM 728 O O . ARG A 1 89 ? -8.030 -2.921 18.392 1.00 97.62 89 ARG A O 1
ATOM 735 N N . ASN A 1 90 ? -7.468 -4.780 17.262 1.00 97.25 90 ASN A N 1
ATOM 736 C CA . ASN A 1 90 ? -8.773 -5.052 16.647 1.00 97.25 90 ASN A CA 1
ATOM 737 C C . ASN A 1 90 ? -9.292 -3.878 15.799 1.00 97.25 90 ASN A C 1
ATOM 739 O O . ASN A 1 90 ? -10.477 -3.539 15.831 1.00 97.25 90 ASN A O 1
ATOM 743 N N . MET A 1 91 ? -8.387 -3.219 15.079 1.00 96.88 91 MET A N 1
ATOM 744 C CA . MET A 1 91 ? -8.714 -2.143 14.154 1.00 96.88 91 MET A CA 1
ATOM 745 C C . MET A 1 91 ? -8.802 -2.664 12.728 1.00 96.88 91 MET A C 1
ATOM 747 O O . MET A 1 91 ? -8.108 -3.600 12.344 1.00 96.88 91 MET A O 1
ATOM 751 N N . GLN A 1 92 ? -9.615 -1.984 11.934 1.00 95.19 92 GLN A N 1
ATOM 752 C CA . GLN A 1 92 ? -9.766 -2.237 10.513 1.00 95.19 92 GLN A CA 1
ATOM 753 C C . GLN A 1 92 ? -8.951 -1.245 9.683 1.00 95.19 92 GLN A C 1
ATOM 755 O O . GLN A 1 92 ? -8.727 -0.104 10.099 1.00 95.19 92 GLN A O 1
ATOM 760 N N . VAL A 1 93 ? -8.500 -1.669 8.505 1.00 93.44 93 VAL A N 1
ATOM 761 C CA . VAL A 1 93 ? -7.569 -0.905 7.672 1.00 93.44 93 VAL A CA 1
ATOM 762 C C . VAL A 1 93 ? -8.051 -0.830 6.229 1.00 93.44 93 VAL A C 1
ATOM 764 O O . VAL A 1 93 ? -8.385 -1.846 5.633 1.00 93.44 93 VAL A O 1
ATOM 767 N N . TYR A 1 94 ? -8.020 0.361 5.634 1.00 91.94 94 TYR A N 1
ATOM 768 C CA . TYR A 1 94 ? -8.003 0.487 4.176 1.00 91.94 94 TYR A CA 1
ATOM 769 C C . TYR A 1 94 ? -6.563 0.614 3.694 1.00 91.94 94 TYR A C 1
ATOM 771 O O . TYR A 1 94 ? -5.804 1.449 4.198 1.00 91.94 94 TYR A O 1
ATOM 779 N N . LEU A 1 95 ? -6.191 -0.196 2.708 1.00 89.44 95 LEU A N 1
ATOM 780 C CA . LEU A 1 95 ? -4.951 0.009 1.972 1.00 89.44 95 LEU A CA 1
ATOM 781 C C . LEU A 1 95 ? -5.263 0.955 0.824 1.00 89.44 95 LEU A C 1
ATOM 783 O O . LEU A 1 95 ? -5.929 0.592 -0.144 1.00 89.44 95 LEU A O 1
ATOM 787 N N . SER A 1 96 ? -4.825 2.197 0.961 1.00 76.94 96 SER A N 1
ATOM 788 C CA . SER A 1 96 ? -4.953 3.163 -0.105 1.00 76.94 96 SER A CA 1
ATOM 789 C C . SER A 1 96 ? -3.648 3.283 -0.849 1.00 76.94 96 SER A C 1
ATOM 791 O O . SER A 1 96 ? -2.545 3.246 -0.297 1.00 76.94 96 SER A O 1
ATOM 793 N N . GLY A 1 97 ? -3.809 3.568 -2.126 1.00 57.91 97 GLY A N 1
ATOM 794 C CA . GLY A 1 97 ? -2.885 4.458 -2.743 1.00 57.91 97 GLY A CA 1
ATOM 795 C C . GLY A 1 97 ? -2.888 5.825 -2.076 1.00 57.91 97 GLY A C 1
ATOM 796 O O . GLY A 1 97 ? -1.892 6.173 -1.478 1.00 57.91 97 GLY A O 1
ATOM 797 N N . GLY A 1 98 ? -3.984 6.579 -2.145 1.00 52.62 98 GLY A N 1
ATOM 798 C CA . GLY A 1 98 ? -4.095 8.022 -1.855 1.00 52.62 98 GLY A CA 1
ATOM 799 C C . GLY A 1 98 ? -3.800 8.530 -0.428 1.00 52.62 98 GLY A C 1
ATOM 800 O O . GLY A 1 98 ? -3.659 7.759 0.522 1.00 52.62 98 GLY A O 1
ATOM 801 N N . VAL A 1 99 ? -3.810 9.863 -0.282 1.00 44.94 99 VAL A N 1
ATOM 802 C CA . VAL A 1 99 ? -3.824 10.602 0.998 1.00 44.94 99 VAL A CA 1
ATOM 803 C C . VAL A 1 99 ? -5.231 10.656 1.558 1.00 44.94 99 VAL A C 1
ATOM 805 O O . VAL A 1 99 ? -6.188 10.905 0.823 1.00 44.94 99 VAL A O 1
ATOM 808 N N . ILE A 1 100 ? -5.352 10.545 2.880 1.00 49.69 100 ILE A N 1
ATOM 809 C CA . ILE A 1 100 ? -6.602 10.845 3.582 1.00 49.69 100 ILE A CA 1
ATOM 810 C C . ILE A 1 100 ? -6.400 11.980 4.582 1.00 49.69 100 ILE A C 1
ATOM 812 O O . ILE A 1 100 ? -5.539 11.915 5.462 1.00 49.69 100 ILE A O 1
ATOM 816 N N . ASN A 1 101 ? -7.216 13.023 4.429 1.00 47.97 101 ASN A N 1
ATOM 817 C CA . ASN A 1 101 ? -7.242 14.195 5.297 1.00 47.97 101 ASN A CA 1
ATOM 818 C C . ASN A 1 101 ? -8.141 13.950 6.527 1.00 47.97 101 ASN A C 1
ATOM 820 O O . ASN A 1 101 ? -9.252 13.442 6.393 1.00 47.97 101 ASN A O 1
ATOM 824 N N . ARG A 1 102 ? -7.670 14.342 7.723 1.00 55.34 102 ARG A N 1
ATOM 825 C CA . ARG A 1 102 ? -8.426 14.286 8.991 1.00 55.34 102 ARG A CA 1
ATOM 826 C C . ARG A 1 102 ? -9.076 15.612 9.419 1.00 55.34 102 ARG A C 1
ATOM 828 O O . ARG A 1 102 ? -9.795 15.619 10.416 1.00 55.34 102 ARG A O 1
ATOM 835 N N . ASN A 1 103 ? -8.809 16.730 8.746 1.00 50.78 103 ASN A N 1
ATOM 836 C CA . ASN A 1 103 ? -9.064 18.057 9.319 1.00 50.78 103 ASN A CA 1
ATOM 837 C C . ASN A 1 103 ? -10.517 18.542 9.255 1.00 50.78 103 ASN A C 1
ATOM 839 O O . ASN A 1 103 ? -10.815 19.545 9.894 1.00 50.78 103 ASN A O 1
ATOM 843 N N . ASP A 1 104 ? -11.432 17.818 8.607 1.00 44.44 104 ASP A N 1
ATOM 844 C CA . ASP A 1 104 ? -12.860 18.130 8.681 1.00 44.44 104 ASP A CA 1
ATOM 845 C C . ASP A 1 104 ? -13.680 16.911 9.101 1.00 44.44 104 ASP A C 1
ATOM 847 O O . ASP A 1 104 ? -13.670 15.854 8.461 1.00 44.44 104 ASP A O 1
ATOM 851 N N . ARG A 1 105 ? -14.430 17.081 10.197 1.00 45.78 105 ARG A N 1
ATOM 852 C CA . ARG A 1 105 ? -15.430 16.116 10.662 1.00 45.78 105 ARG A CA 1
ATOM 853 C C . ARG A 1 105 ? -16.331 15.762 9.471 1.00 45.78 105 ARG A C 1
ATOM 855 O O . ARG A 1 105 ? -16.975 16.647 8.922 1.00 45.78 105 ARG A O 1
ATOM 862 N N . LEU A 1 106 ? -16.382 14.474 9.121 1.00 37.72 106 LEU A N 1
ATOM 863 C CA . LEU A 1 106 ? -17.213 13.852 8.0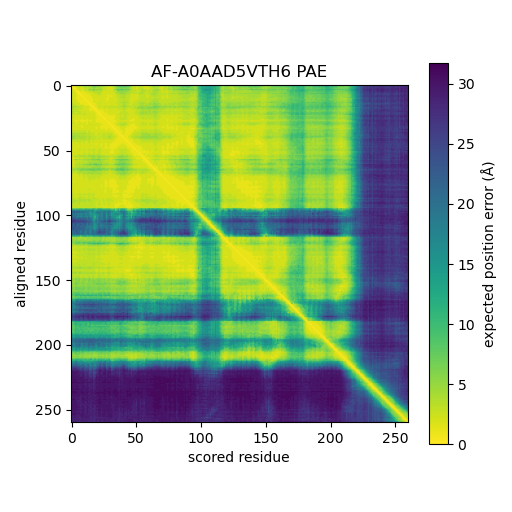70 1.00 37.72 106 LEU A CA 1
ATOM 864 C C . LEU A 1 106 ? -16.717 13.866 6.617 1.00 37.72 106 LEU A C 1
ATOM 866 O O . LEU A 1 106 ? -17.461 13.423 5.745 1.00 37.72 106 LEU A O 1
ATOM 870 N N . LYS A 1 107 ? -15.478 14.257 6.316 1.00 42.25 107 LYS A N 1
ATOM 871 C CA . LYS A 1 107 ? -14.976 14.158 4.937 1.00 42.25 107 LYS A CA 1
ATOM 872 C C . LYS A 1 107 ? -13.795 13.200 4.837 1.00 42.25 107 LYS A C 1
ATOM 874 O O . LYS A 1 107 ? -12.642 13.615 4.855 1.00 42.25 107 LYS A O 1
ATOM 879 N N . MET A 1 108 ? -14.103 11.907 4.675 1.00 41.41 108 MET A N 1
ATOM 880 C CA . MET A 1 108 ? -13.175 10.955 4.054 1.00 41.41 108 MET A CA 1
ATOM 881 C C . MET A 1 108 ? -13.007 11.383 2.593 1.00 41.41 108 MET A C 1
ATOM 883 O O . MET A 1 108 ? -13.686 10.892 1.699 1.00 41.41 108 MET A O 1
ATOM 887 N N . ILE A 1 109 ? -12.155 12.376 2.358 1.00 43.56 109 ILE A N 1
ATOM 888 C CA . ILE A 1 109 ? -11.707 12.699 1.012 1.00 43.56 109 ILE A CA 1
ATOM 889 C C . ILE A 1 109 ? -10.489 11.823 0.791 1.00 43.56 109 ILE A C 1
ATOM 891 O O . ILE A 1 109 ? -9.419 12.074 1.349 1.00 43.56 109 ILE A O 1
ATOM 895 N N . ILE A 1 110 ? -10.685 10.771 0.004 1.00 47.47 110 ILE A N 1
ATOM 896 C CA . ILE A 1 110 ? -9.588 10.053 -0.625 1.00 47.47 110 ILE A CA 1
ATOM 897 C C . ILE A 1 110 ? -9.048 11.021 -1.679 1.00 47.47 110 ILE A C 1
ATOM 899 O O . ILE A 1 110 ? -9.605 11.148 -2.768 1.00 47.47 110 ILE A O 1
ATOM 903 N N . LEU A 1 111 ? -8.017 11.786 -1.328 1.00 45.16 111 LEU A N 1
ATOM 904 C CA . LEU A 1 111 ? -7.287 12.576 -2.308 1.00 45.16 111 LEU A CA 1
ATOM 905 C C . LEU A 1 111 ? -6.334 11.604 -3.003 1.00 45.16 111 LEU A C 1
ATOM 907 O O . LEU A 1 111 ? -5.244 11.318 -2.509 1.00 45.16 111 LEU A O 1
ATOM 911 N N . THR A 1 112 ? -6.751 11.074 -4.151 1.00 44.53 112 THR A N 1
ATOM 912 C CA . THR A 1 112 ? -5.928 10.237 -5.044 1.00 44.53 112 THR A CA 1
ATOM 913 C C . THR A 1 112 ? -4.885 11.063 -5.812 1.00 44.53 112 THR A C 1
ATOM 915 O O . THR A 1 112 ? -4.564 10.758 -6.957 1.00 44.53 112 THR A O 1
ATOM 918 N N . GLY A 1 113 ? -4.372 12.139 -5.210 1.00 36.41 113 GLY A N 1
ATOM 919 C CA . GLY A 1 113 ? -3.189 12.828 -5.709 1.00 36.41 113 GLY A CA 1
ATOM 920 C C . GLY A 1 113 ? -1.967 12.029 -5.279 1.00 36.41 113 GLY A C 1
ATOM 921 O O . GLY A 1 113 ? -1.677 11.963 -4.092 1.00 36.41 113 GLY A O 1
ATOM 922 N N . ASP A 1 114 ? -1.302 11.393 -6.237 1.00 41.66 114 ASP A N 1
ATOM 923 C CA . ASP A 1 114 ? 0.038 10.785 -6.166 1.00 41.66 114 ASP A CA 1
ATOM 924 C C . ASP A 1 114 ? 0.255 9.488 -5.388 1.00 41.66 114 ASP A C 1
ATOM 926 O O . ASP A 1 114 ? 1.316 8.881 -5.538 1.00 41.66 114 ASP A O 1
ATOM 930 N N . ALA A 1 115 ? -0.696 9.015 -4.593 1.00 47.03 115 ALA A N 1
ATOM 931 C CA . ALA A 1 115 ? -0.428 7.873 -3.735 1.00 47.03 115 ALA A CA 1
ATOM 932 C C . ALA A 1 115 ? -1.157 6.613 -4.253 1.00 47.03 115 ALA A C 1
ATOM 934 O O . ALA A 1 115 ? -2.273 6.707 -4.771 1.00 47.03 115 ALA A O 1
ATOM 935 N N . GLY A 1 116 ? -0.471 5.455 -4.199 1.00 54.84 116 GLY A N 1
ATOM 936 C CA . GLY A 1 116 ? -0.768 4.202 -4.920 1.00 54.84 116 GLY A CA 1
ATOM 937 C C . GLY A 1 116 ? -1.457 4.436 -6.245 1.00 54.84 116 GLY A C 1
ATOM 938 O O . GLY A 1 116 ? -2.638 4.153 -6.435 1.00 54.84 116 GLY A O 1
ATOM 939 N N . HIS A 1 117 ? -0.666 5.010 -7.139 1.00 67.00 117 HIS A N 1
ATOM 940 C CA . HIS A 1 117 ? -1.049 5.245 -8.507 1.00 67.00 117 HIS A CA 1
ATOM 941 C C . HIS A 1 117 ? -1.472 3.902 -9.105 1.00 67.00 117 HIS A C 1
ATOM 943 O O . HIS A 1 117 ? -2.642 3.695 -9.400 1.00 67.00 117 HIS A O 1
ATOM 949 N N . VAL A 1 118 ? -0.536 2.958 -9.154 1.00 77.38 118 VAL A N 1
ATOM 950 C CA . VAL A 1 118 ? -0.666 1.715 -9.911 1.00 77.38 118 VAL A CA 1
ATOM 951 C C . VAL A 1 118 ? -1.361 0.619 -9.088 1.00 77.38 118 VAL A C 1
ATOM 953 O O . VAL A 1 118 ? -0.876 0.333 -7.983 1.00 77.38 118 VAL A O 1
ATOM 956 N N . PRO A 1 119 ? -2.448 0.002 -9.591 1.00 83.81 119 PRO A N 1
ATOM 957 C CA . PRO A 1 119 ? -3.112 -1.113 -8.924 1.00 83.81 119 PRO A CA 1
ATOM 958 C C . PRO A 1 119 ? -2.242 -2.382 -8.941 1.00 83.81 119 PRO A C 1
ATOM 960 O O . PRO A 1 119 ? -1.493 -2.596 -9.901 1.00 83.81 119 PRO A O 1
ATOM 963 N N . PRO A 1 120 ? -2.330 -3.232 -7.903 1.00 86.00 120 PRO A N 1
ATOM 964 C CA . PRO A 1 120 ? -1.618 -4.502 -7.855 1.00 86.00 120 PRO A CA 1
ATOM 965 C C . PRO A 1 120 ? -2.140 -5.421 -8.961 1.00 86.00 120 PRO A C 1
ATOM 967 O O .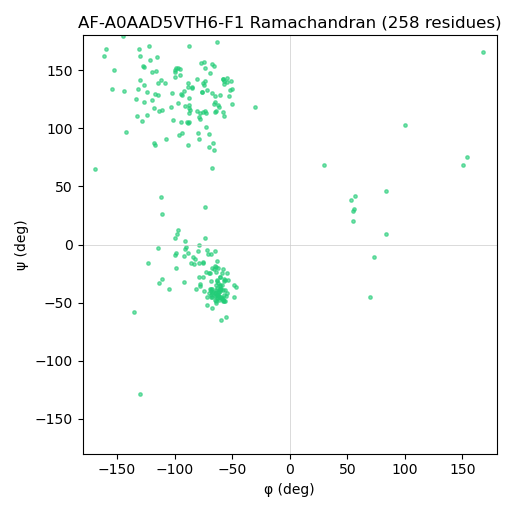 PRO A 1 120 ? -3.294 -5.836 -8.947 1.00 86.00 120 PRO A O 1
ATOM 970 N N . SER A 1 121 ? -1.288 -5.723 -9.934 1.00 81.88 121 SER A N 1
ATOM 971 C CA . SER A 1 121 ? -1.579 -6.708 -10.976 1.00 81.88 121 SER A CA 1
ATOM 972 C C . SER A 1 121 ? -0.279 -7.330 -11.497 1.00 81.88 121 SER A C 1
ATOM 974 O O . SER A 1 121 ? 0.746 -6.634 -11.519 1.00 81.88 121 SER A O 1
ATOM 976 N N . PRO A 1 122 ? -0.300 -8.596 -11.959 1.00 74.69 122 PRO A N 1
ATOM 977 C CA . PRO A 1 122 ? 0.902 -9.306 -12.404 1.00 74.69 122 PRO A CA 1
ATOM 978 C C . PRO A 1 122 ? 1.695 -8.599 -13.513 1.00 74.69 122 PRO A C 1
ATOM 980 O O . PRO A 1 122 ? 2.906 -8.749 -13.586 1.00 74.69 122 PRO A O 1
ATOM 983 N N . GLY A 1 123 ? 1.033 -7.835 -14.388 1.00 76.06 123 GLY A N 1
ATOM 984 C CA . GLY A 1 123 ? 1.692 -7.120 -15.490 1.00 76.06 123 GLY A CA 1
ATOM 985 C C . GLY A 1 123 ? 1.945 -5.634 -15.233 1.00 76.06 123 GLY A C 1
ATOM 986 O O . GLY A 1 123 ? 2.366 -4.935 -16.149 1.00 76.06 123 GLY A O 1
ATOM 987 N N . MET A 1 124 ? 1.668 -5.138 -14.025 1.00 83.00 124 MET A N 1
ATOM 988 C CA . MET A 1 124 ? 2.063 -3.790 -13.602 1.00 83.00 124 MET A CA 1
ATOM 989 C C . MET A 1 124 ? 3.094 -3.836 -12.475 1.00 83.00 124 MET A C 1
ATOM 991 O O . MET A 1 124 ? 3.928 -2.944 -12.369 1.00 83.00 124 MET A O 1
ATOM 995 N N . TYR A 1 125 ? 3.032 -4.826 -11.586 1.00 89.50 125 TYR A N 1
ATOM 996 C CA . TYR A 1 125 ? 3.983 -4.951 -10.485 1.00 89.50 125 TYR A CA 1
ATOM 997 C C . TYR A 1 125 ? 5.119 -5.898 -10.863 1.00 89.50 125 TYR A C 1
ATOM 999 O O . TYR A 1 125 ? 4.927 -6.837 -11.629 1.00 89.50 125 TYR A O 1
ATOM 1007 N N . PHE A 1 126 ? 6.302 -5.689 -10.285 1.00 91.00 126 PHE A N 1
ATOM 1008 C CA . PHE A 1 126 ? 7.346 -6.710 -10.314 1.00 91.00 126 PHE A CA 1
ATOM 1009 C C . PHE A 1 126 ? 6.813 -8.014 -9.693 1.00 91.00 126 PHE A C 1
ATOM 1011 O O . PHE A 1 126 ? 6.167 -7.935 -8.642 1.00 91.00 126 PHE A O 1
ATOM 1018 N N . PRO A 1 127 ? 7.108 -9.198 -10.266 1.00 90.25 127 PRO A N 1
ATOM 1019 C CA . PRO A 1 127 ? 6.532 -10.460 -9.797 1.00 90.25 127 PRO A CA 1
ATOM 1020 C C . PRO A 1 127 ? 6.773 -10.727 -8.307 1.00 90.25 127 PRO A C 1
ATOM 1022 O O . PRO A 1 127 ? 5.843 -11.061 -7.578 1.00 90.25 127 PRO A O 1
ATOM 1025 N N . GLU A 1 128 ? 7.997 -10.500 -7.821 1.00 91.31 128 GLU A N 1
ATOM 1026 C CA . GLU A 1 128 ? 8.337 -10.717 -6.408 1.00 91.31 128 GLU A CA 1
ATOM 1027 C C . GLU A 1 128 ? 7.617 -9.721 -5.482 1.00 91.31 128 GLU A C 1
ATOM 1029 O O . GLU A 1 128 ? 7.123 -10.106 -4.419 1.00 91.31 128 GLU A O 1
ATOM 1034 N N . CYS A 1 129 ? 7.474 -8.454 -5.895 1.00 92.62 129 CYS A N 1
ATOM 1035 C CA . CYS A 1 129 ? 6.665 -7.484 -5.153 1.00 92.62 129 CYS A CA 1
ATOM 1036 C C . CYS A 1 129 ? 5.187 -7.888 -5.116 1.00 92.62 129 CYS A C 1
ATOM 1038 O O . CYS A 1 129 ? 4.550 -7.768 -4.069 1.00 92.62 129 CYS A O 1
ATOM 1040 N N . TYR A 1 130 ? 4.641 -8.339 -6.248 1.00 92.12 130 TYR A N 1
ATOM 1041 C CA . TYR A 1 130 ? 3.236 -8.708 -6.372 1.00 92.12 130 TYR A CA 1
ATOM 1042 C C . TYR A 1 130 ? 2.890 -9.898 -5.480 1.00 92.12 130 TYR A C 1
ATOM 1044 O O . TYR A 1 130 ? 1.970 -9.786 -4.675 1.00 92.12 130 TYR A O 1
ATOM 1052 N N . VAL A 1 131 ? 3.688 -10.970 -5.519 1.00 92.50 131 VAL A N 1
ATOM 1053 C CA . VAL A 1 131 ? 3.495 -12.150 -4.662 1.00 92.50 131 VAL A CA 1
ATOM 1054 C C . VAL A 1 131 ? 3.521 -11.765 -3.185 1.00 92.50 131 VAL A C 1
ATOM 1056 O O . VAL A 1 131 ? 2.630 -12.141 -2.427 1.0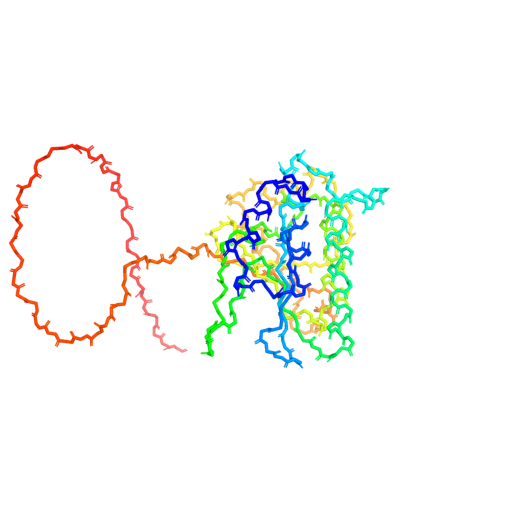0 92.50 131 VAL A O 1
ATOM 1059 N N . ARG A 1 132 ? 4.503 -10.961 -2.753 1.00 93.38 132 ARG A N 1
ATOM 1060 C CA . ARG A 1 132 ? 4.565 -10.502 -1.355 1.00 93.38 132 ARG A CA 1
ATOM 1061 C C . ARG A 1 132 ? 3.364 -9.634 -0.973 1.00 93.38 132 ARG A C 1
ATOM 1063 O O . ARG A 1 132 ? 2.886 -9.717 0.156 1.00 93.38 132 ARG A O 1
ATOM 1070 N N . TYR A 1 133 ? 2.890 -8.791 -1.885 1.00 94.00 133 TYR A N 1
ATOM 1071 C CA . TYR A 1 133 ? 1.724 -7.947 -1.652 1.00 94.00 133 TYR A CA 1
ATOM 1072 C C . TYR A 1 133 ? 0.427 -8.764 -1.554 1.00 94.00 133 TYR A C 1
ATOM 1074 O O . TYR A 1 133 ? -0.360 -8.548 -0.628 1.00 94.00 133 TYR A O 1
ATOM 1082 N N . ALA A 1 134 ? 0.226 -9.722 -2.462 1.00 92.62 134 ALA A N 1
ATOM 1083 C CA . ALA A 1 134 ? -0.897 -10.654 -2.442 1.00 92.62 134 ALA A CA 1
ATOM 1084 C C . ALA A 1 134 ? -0.897 -11.470 -1.143 1.00 92.62 134 ALA A C 1
ATOM 1086 O O . ALA A 1 134 ? -1.908 -11.529 -0.450 1.00 92.62 134 ALA A O 1
ATOM 1087 N N . GLU A 1 135 ? 0.264 -11.983 -0.734 1.00 94.12 135 GLU A N 1
ATOM 1088 C CA . GLU A 1 135 ? 0.436 -12.730 0.512 1.00 94.12 135 GLU A CA 1
ATOM 1089 C C . GLU A 1 135 ? -0.005 -11.926 1.742 1.00 94.12 135 GLU A C 1
ATOM 1091 O O . GLU A 1 135 ? -0.811 -12.411 2.536 1.00 94.12 135 GLU A O 1
ATOM 1096 N N . LEU A 1 136 ? 0.443 -10.673 1.879 1.00 95.06 136 LEU A N 1
ATOM 1097 C CA . LEU A 1 136 ? 0.003 -9.804 2.975 1.00 95.06 136 LEU A CA 1
ATOM 1098 C C . LEU A 1 136 ? -1.500 -9.507 2.898 1.00 95.06 136 LEU A C 1
ATOM 1100 O O . LEU A 1 136 ? -2.177 -9.484 3.925 1.00 95.06 136 LEU A O 1
ATOM 1104 N N . SER A 1 137 ? -2.031 -9.303 1.695 1.00 94.06 137 SER A N 1
ATOM 1105 C CA . SER A 1 137 ? -3.449 -9.000 1.490 1.00 94.06 137 SER A CA 1
ATOM 1106 C C . SER A 1 137 ? -4.341 -10.174 1.894 1.00 94.06 137 SER A C 1
ATOM 1108 O O . SER A 1 137 ? -5.343 -9.968 2.576 1.00 94.06 137 SER A O 1
ATOM 1110 N N . LEU A 1 138 ? -3.945 -11.403 1.550 1.00 92.50 138 LEU A N 1
ATOM 1111 C CA . LEU A 1 138 ? -4.644 -12.632 1.928 1.00 92.50 138 LEU A CA 1
ATOM 1112 C C . LEU A 1 138 ? -4.475 -12.940 3.426 1.00 92.50 138 LEU A C 1
ATOM 1114 O O . LEU A 1 138 ? -5.446 -13.217 4.129 1.00 92.50 138 LEU A O 1
ATOM 1118 N N . ARG A 1 139 ? -3.257 -12.818 3.967 1.00 94.00 139 ARG A N 1
ATOM 1119 C CA . ARG A 1 139 ? -2.966 -13.106 5.384 1.00 94.00 139 ARG A CA 1
ATOM 1120 C C . ARG A 1 139 ? -3.711 -12.179 6.348 1.00 94.00 139 ARG A C 1
ATOM 1122 O O . ARG A 1 139 ? -3.997 -12.586 7.478 1.00 94.00 139 ARG A O 1
ATOM 1129 N N . PHE A 1 140 ? -3.980 -10.935 5.953 1.00 95.19 140 PHE A N 1
ATOM 1130 C CA . PHE A 1 140 ? -4.622 -9.909 6.785 1.00 95.19 140 PHE A CA 1
ATOM 1131 C C . PHE A 1 140 ? -6.043 -9.541 6.318 1.00 95.19 140 PHE A C 1
ATOM 1133 O O . PHE A 1 140 ? -6.503 -8.442 6.622 1.00 95.19 140 PHE A O 1
ATOM 1140 N N . GLN A 1 141 ? -6.766 -10.435 5.633 1.00 92.06 141 GLN A N 1
ATOM 1141 C CA . GLN A 1 141 ? -8.153 -10.187 5.187 1.00 92.06 141 GLN A CA 1
ATOM 1142 C C . GLN A 1 141 ? -9.133 -9.829 6.318 1.00 92.06 141 GLN A C 1
ATOM 1144 O O . GLN A 1 141 ? -10.057 -9.051 6.120 1.00 92.06 141 GLN A O 1
ATOM 1149 N N . ASP A 1 142 ? -8.932 -10.356 7.524 1.00 93.06 142 ASP A N 1
ATOM 1150 C CA . ASP A 1 142 ? -9.727 -9.999 8.712 1.00 93.06 142 ASP A CA 1
ATOM 1151 C C . ASP A 1 142 ? -9.509 -8.545 9.181 1.00 93.06 142 ASP A C 1
ATOM 1153 O O . ASP A 1 142 ? -10.322 -7.986 9.918 1.00 93.06 142 ASP A O 1
ATOM 1157 N N . THR A 1 143 ? -8.390 -7.945 8.778 1.00 95.38 143 THR A N 1
ATOM 1158 C CA . THR A 1 143 ? -7.932 -6.617 9.187 1.00 95.38 143 THR A CA 1
ATOM 1159 C C . THR A 1 143 ? -8.144 -5.606 8.060 1.00 95.38 143 THR A C 1
ATOM 1161 O O . THR A 1 143 ? -8.508 -4.459 8.318 1.00 95.38 143 THR A O 1
ATOM 1164 N N . ILE A 1 144 ? -7.922 -6.010 6.808 1.00 94.50 144 ILE A N 1
ATOM 1165 C CA . ILE A 1 144 ? -8.022 -5.159 5.623 1.00 94.50 144 ILE A CA 1
ATOM 1166 C C . ILE A 1 144 ? -9.468 -5.152 5.115 1.00 94.50 144 ILE A C 1
ATOM 1168 O O . ILE A 1 144 ? -9.977 -6.156 4.638 1.00 94.50 144 ILE A O 1
ATOM 1172 N N . LEU A 1 145 ? -10.116 -3.988 5.162 1.00 91.38 145 LEU A N 1
ATOM 1173 C CA . LEU A 1 145 ? -11.476 -3.788 4.650 1.00 91.38 145 LEU A CA 1
ATOM 1174 C C . LEU A 1 145 ? -11.551 -3.709 3.130 1.00 91.38 145 LEU A C 1
ATOM 1176 O O . LEU A 1 145 ? -12.595 -3.979 2.542 1.00 91.38 145 LEU A O 1
ATOM 1180 N N . GLY A 1 146 ? -10.472 -3.268 2.498 1.00 88.50 146 GLY A N 1
ATOM 1181 C CA . GLY A 1 146 ? -10.420 -3.127 1.057 1.00 88.50 146 GLY A CA 1
ATOM 1182 C C . GLY A 1 146 ? -9.210 -2.341 0.599 1.00 88.50 146 GLY A C 1
ATOM 1183 O O . GLY A 1 146 ? -8.545 -1.646 1.380 1.00 88.50 146 GLY A O 1
ATOM 1184 N N . HIS A 1 147 ? -8.963 -2.446 -0.700 1.00 89.88 147 HIS A N 1
ATOM 1185 C CA . HIS A 1 147 ? -7.892 -1.733 -1.370 1.00 89.88 147 HIS A CA 1
ATOM 1186 C C . HIS A 1 147 ? -8.461 -0.678 -2.316 1.00 89.88 147 HIS A C 1
ATOM 1188 O O . HIS A 1 147 ? -9.489 -0.914 -2.952 1.00 89.88 147 HIS A O 1
ATOM 1194 N N . LEU A 1 148 ? -7.805 0.480 -2.391 1.00 87.50 148 LEU A N 1
ATOM 1195 C CA . LEU A 1 148 ? -8.267 1.644 -3.151 1.00 87.50 148 LEU A CA 1
ATOM 1196 C C . LEU A 1 148 ? -7.114 2.207 -3.996 1.00 87.50 148 LEU A C 1
ATOM 1198 O O . LEU A 1 148 ? -6.176 2.783 -3.441 1.00 87.50 148 LEU A O 1
ATOM 1202 N N . TYR A 1 149 ? -7.195 2.063 -5.319 1.00 84.31 149 TYR A N 1
ATOM 1203 C CA . TYR A 1 149 ? -6.152 2.433 -6.287 1.00 84.31 149 TYR A CA 1
ATOM 1204 C C . TYR A 1 149 ? -6.693 3.279 -7.451 1.00 84.31 149 TYR A C 1
ATOM 1206 O O . TYR A 1 149 ? -7.903 3.419 -7.617 1.00 84.31 149 TYR A O 1
ATOM 1214 N N . GLY A 1 150 ? -5.785 3.861 -8.244 1.00 79.19 150 GLY A N 1
ATOM 1215 C CA . GLY A 1 150 ? -6.104 4.668 -9.430 1.00 79.19 150 GLY A CA 1
ATOM 1216 C C . GLY A 1 150 ? -5.304 4.246 -10.671 1.00 79.19 150 GLY A C 1
ATOM 1217 O O . GLY A 1 150 ? -5.289 3.073 -11.028 1.00 79.19 150 GLY A O 1
ATOM 1218 N N . HIS A 1 151 ? -4.650 5.211 -11.337 1.00 78.12 151 HIS A N 1
ATOM 1219 C CA . HIS A 1 151 ? -3.782 5.067 -12.532 1.00 78.12 151 HIS A CA 1
ATOM 1220 C C . HIS A 1 151 ? -4.477 4.692 -13.838 1.00 78.12 151 HIS A C 1
ATOM 1222 O O . HIS A 1 151 ? -4.224 5.332 -14.856 1.00 78.12 151 HIS A O 1
ATOM 1228 N N . MET A 1 152 ? -5.383 3.720 -13.807 1.00 76.94 152 MET A N 1
ATOM 1229 C CA . MET A 1 152 ? -6.015 3.190 -15.016 1.00 76.94 152 MET A CA 1
ATOM 1230 C C . MET A 1 152 ? -7.072 4.132 -15.607 1.00 76.94 152 MET A C 1
ATOM 1232 O O . MET A 1 152 ? -7.450 3.968 -16.760 1.00 76.94 152 MET A O 1
ATOM 1236 N N . ASN A 1 153 ? -7.544 5.129 -14.841 1.00 78.06 153 ASN A N 1
ATOM 1237 C CA . ASN A 1 153 ? -8.644 6.031 -15.221 1.00 78.06 153 ASN A CA 1
ATOM 1238 C C . ASN A 1 153 ? -9.938 5.293 -15.609 1.00 78.06 153 ASN A C 1
ATOM 1240 O O . ASN A 1 153 ? -10.736 5.799 -16.395 1.00 78.06 153 ASN A O 1
ATOM 1244 N N . LEU A 1 154 ? -10.139 4.107 -15.038 1.00 78.75 154 LEU A N 1
ATOM 1245 C CA . LEU A 1 154 ? -11.297 3.244 -15.234 1.00 78.75 154 LEU A CA 1
ATOM 1246 C C . LEU A 1 154 ? -11.887 2.894 -13.868 1.00 78.75 154 LEU A C 1
ATOM 1248 O O . LEU A 1 154 ? -11.162 2.885 -12.874 1.00 78.75 154 LEU A O 1
ATOM 1252 N N . ASP A 1 155 ? -13.188 2.619 -13.844 1.00 82.88 155 ASP A N 1
ATOM 1253 C CA . ASP A 1 155 ? -13.916 2.170 -12.656 1.00 82.88 155 ASP A CA 1
ATOM 1254 C C . ASP A 1 155 ? -14.123 0.656 -12.734 1.00 82.88 155 ASP A C 1
ATOM 1256 O O . ASP A 1 155 ? -14.884 0.174 -13.578 1.00 82.88 155 ASP A O 1
ATOM 1260 N N . PHE A 1 156 ? -13.386 -0.096 -11.919 1.00 83.69 156 PHE A N 1
ATOM 1261 C CA . PHE A 1 156 ? -13.493 -1.549 -11.859 1.00 83.69 156 PHE A CA 1
ATOM 1262 C C . PHE A 1 156 ? -12.930 -2.103 -10.548 1.00 83.69 156 PHE A C 1
ATOM 1264 O O . PHE A 1 156 ? -12.242 -1.420 -9.790 1.00 83.69 156 PHE A O 1
ATOM 1271 N N . PHE A 1 157 ? -13.206 -3.377 -10.291 1.00 86.19 157 PHE A N 1
ATOM 1272 C CA . PHE A 1 157 ? -12.604 -4.128 -9.199 1.00 86.19 157 PHE A CA 1
ATOM 1273 C C . PHE A 1 157 ? -11.835 -5.328 -9.750 1.00 86.19 157 PHE A C 1
ATOM 1275 O O . PHE A 1 157 ? -12.200 -5.891 -10.779 1.00 86.19 157 PHE A O 1
ATOM 1282 N N . LEU A 1 158 ? -10.766 -5.695 -9.052 1.00 85.69 158 LEU A N 1
ATOM 1283 C CA . LEU A 1 158 ? -9.936 -6.870 -9.299 1.00 85.69 158 LEU A CA 1
ATOM 1284 C C . LEU A 1 158 ? -9.936 -7.751 -8.053 1.00 85.69 158 LEU A C 1
ATOM 1286 O O . LEU A 1 158 ? -10.163 -7.265 -6.938 1.00 85.69 158 LEU A O 1
ATOM 1290 N N . PHE A 1 159 ? -9.609 -9.022 -8.239 1.00 85.69 159 PHE A N 1
ATOM 1291 C CA . PHE A 1 159 ? -9.403 -9.962 -7.146 1.00 85.69 159 PHE A CA 1
ATOM 1292 C C . PHE A 1 159 ? -7.943 -10.397 -7.119 1.00 85.69 159 PHE A C 1
ATOM 1294 O O . PHE A 1 159 ? -7.335 -10.610 -8.161 1.00 85.69 159 PHE A O 1
ATOM 1301 N N . MET A 1 160 ? -7.382 -10.486 -5.918 1.00 86.56 160 MET A N 1
ATOM 1302 C CA . MET A 1 160 ? -6.153 -11.233 -5.671 1.00 86.56 160 MET A CA 1
ATOM 1303 C C . MET A 1 160 ? -6.549 -12.550 -5.025 1.00 86.56 160 MET A C 1
ATOM 1305 O O . MET A 1 160 ? -7.308 -12.542 -4.049 1.00 86.56 160 MET A O 1
ATOM 1309 N N . GLU A 1 161 ? -6.035 -13.652 -5.552 1.00 84.44 161 GLU A N 1
ATOM 1310 C CA . GLU A 1 161 ? -6.374 -14.996 -5.097 1.00 84.44 161 GLU A CA 1
ATOM 1311 C C . GLU A 1 161 ? -5.138 -15.780 -4.644 1.00 84.44 161 GLU A C 1
ATOM 1313 O O . GLU A 1 161 ? -3.997 -15.377 -4.856 1.00 84.44 161 GLU A O 1
ATOM 1318 N N . GLU A 1 162 ? -5.352 -16.947 -4.035 1.00 80.81 162 GLU A N 1
ATOM 1319 C CA . GLU A 1 162 ? -4.260 -17.842 -3.621 1.00 80.81 162 GLU A CA 1
ATOM 1320 C C . GLU A 1 162 ? -3.343 -18.244 -4.794 1.00 80.81 162 GLU A C 1
ATOM 1322 O O . GLU A 1 162 ? -2.146 -18.439 -4.597 1.00 80.81 162 GLU A O 1
ATOM 1327 N N . ILE A 1 163 ? -3.871 -18.303 -6.024 1.00 77.75 163 ILE A N 1
ATOM 1328 C CA . ILE A 1 163 ? -3.077 -18.595 -7.230 1.00 77.75 163 ILE A CA 1
ATOM 1329 C C . ILE A 1 163 ? -2.029 -17.514 -7.534 1.00 77.75 163 ILE A C 1
ATOM 1331 O O . ILE A 1 163 ? -1.019 -17.796 -8.173 1.00 77.75 163 ILE A O 1
ATOM 1335 N N . ASP A 1 164 ? -2.236 -16.290 -7.047 1.00 78.81 164 ASP A N 1
ATOM 1336 C CA . ASP A 1 164 ? -1.308 -15.174 -7.233 1.00 78.81 164 ASP A CA 1
ATOM 1337 C C . ASP A 1 164 ? -0.105 -15.239 -6.277 1.00 78.81 164 ASP A C 1
ATOM 1339 O O . ASP A 1 164 ? 0.773 -14.376 -6.317 1.00 78.81 164 ASP A O 1
ATOM 1343 N N . LEU A 1 165 ? -0.041 -16.261 -5.412 1.00 80.88 165 LEU A N 1
ATOM 1344 C CA . LEU A 1 165 ? 1.128 -16.550 -4.577 1.00 80.88 165 LEU A CA 1
ATOM 1345 C C . LEU A 1 165 ? 2.245 -17.268 -5.345 1.00 80.88 165 LEU A C 1
ATOM 1347 O O . LEU A 1 165 ? 3.387 -17.294 -4.879 1.00 80.88 165 LEU A O 1
ATOM 1351 N N . ASP A 1 166 ? 1.936 -17.824 -6.515 1.00 79.19 166 ASP A N 1
ATOM 1352 C CA . ASP A 1 166 ? 2.927 -18.411 -7.403 1.00 79.19 166 ASP A CA 1
ATOM 1353 C C . ASP A 1 166 ? 3.555 -17.325 -8.290 1.00 79.19 166 ASP A C 1
ATOM 1355 O O . ASP A 1 166 ? 2.874 -16.479 -8.870 1.00 79.19 166 ASP A O 1
ATOM 1359 N N . ILE A 1 167 ? 4.885 -17.348 -8.431 1.00 71.19 167 ILE A N 1
ATOM 1360 C CA . ILE A 1 167 ? 5.588 -16.430 -9.338 1.00 71.19 167 ILE A CA 1
ATOM 1361 C C . ILE A 1 167 ? 5.312 -16.876 -10.775 1.00 71.19 167 ILE A C 1
ATOM 1363 O O . ILE A 1 167 ? 5.927 -17.819 -11.280 1.00 71.19 167 ILE A O 1
ATOM 1367 N N . ILE A 1 168 ? 4.397 -16.178 -11.439 1.00 65.75 168 ILE A N 1
ATOM 1368 C CA . ILE A 1 168 ? 4.104 -16.372 -12.858 1.00 65.75 168 ILE A CA 1
ATOM 1369 C C . ILE A 1 168 ? 5.232 -15.721 -13.685 1.00 65.75 168 ILE A C 1
ATOM 1371 O O . ILE A 1 168 ? 5.585 -14.570 -13.417 1.00 65.75 168 ILE A O 1
ATOM 1375 N N . PRO A 1 169 ? 5.814 -16.409 -14.688 1.00 63.03 169 PRO A N 1
ATOM 1376 C CA . PRO A 1 169 ? 6.835 -15.822 -15.556 1.00 63.03 169 PRO A CA 1
ATOM 1377 C C . PRO A 1 169 ? 6.341 -14.557 -16.281 1.00 63.03 169 PRO A C 1
ATOM 1379 O O . PRO A 1 169 ? 5.209 -14.516 -16.763 1.00 63.03 169 PRO A O 1
ATOM 1382 N N . ASP A 1 170 ? 7.220 -13.560 -16.439 1.00 59.78 170 ASP A N 1
ATOM 1383 C CA . ASP A 1 170 ? 6.919 -12.239 -17.029 1.00 59.78 170 ASP A CA 1
ATOM 1384 C C . ASP A 1 170 ? 6.148 -12.282 -18.362 1.00 59.78 170 ASP A C 1
ATOM 1386 O O . ASP A 1 170 ? 5.334 -11.399 -18.632 1.00 59.78 170 ASP A O 1
ATOM 1390 N N . GLU A 1 171 ? 6.401 -13.281 -19.212 1.00 60.06 171 GLU A N 1
ATOM 1391 C CA . GLU A 1 171 ? 5.736 -13.429 -20.516 1.00 60.06 171 GLU A CA 1
ATOM 1392 C C . GLU A 1 171 ? 4.242 -13.771 -20.372 1.00 60.06 171 GLU A C 1
ATOM 1394 O O . GLU A 1 171 ? 3.405 -13.242 -21.104 1.00 60.06 171 GLU A O 1
ATOM 1399 N N . GLU A 1 172 ? 3.885 -14.599 -19.388 1.00 60.25 172 GLU A N 1
ATOM 1400 C CA . GLU A 1 172 ? 2.493 -14.944 -19.078 1.00 60.25 172 GLU A CA 1
ATOM 1401 C C . GLU A 1 172 ? 1.799 -13.812 -18.305 1.00 60.25 172 GLU A C 1
ATOM 1403 O O . GLU A 1 172 ? 0.630 -13.512 -18.553 1.00 60.25 172 GLU A O 1
ATOM 1408 N N . ALA A 1 173 ? 2.529 -13.117 -17.428 1.00 59.56 173 ALA A N 1
ATOM 1409 C CA . ALA A 1 173 ? 2.018 -11.977 -16.670 1.00 59.56 173 ALA A CA 1
ATOM 1410 C C . ALA A 1 173 ? 1.708 -10.758 -17.565 1.00 59.56 173 ALA A C 1
ATOM 1412 O O . ALA A 1 173 ? 0.656 -10.130 -17.430 1.00 59.56 173 ALA A O 1
ATOM 1413 N N . LYS A 1 174 ? 2.574 -10.453 -18.542 1.00 54.00 174 LYS A N 1
ATOM 1414 C CA . LYS A 1 174 ? 2.354 -9.375 -19.525 1.00 54.00 174 LYS A CA 1
ATOM 1415 C C . LYS A 1 174 ? 1.220 -9.685 -20.495 1.00 54.00 174 LYS A C 1
ATOM 1417 O O . LYS A 1 174 ? 0.519 -8.764 -20.914 1.00 54.00 174 LYS A O 1
ATOM 1422 N N . ALA A 1 175 ? 0.995 -10.957 -20.826 1.00 55.41 175 ALA A N 1
ATOM 1423 C CA . ALA A 1 175 ? -0.154 -11.367 -21.630 1.00 55.41 175 ALA A CA 1
ATOM 1424 C C . ALA A 1 175 ? -1.496 -11.067 -20.933 1.00 55.41 175 ALA A C 1
ATOM 1426 O O . ALA A 1 175 ? -2.460 -10.736 -21.617 1.00 55.41 175 ALA A O 1
ATOM 1427 N N . ARG A 1 176 ? -1.550 -11.099 -19.591 1.00 53.62 176 ARG A N 1
ATOM 1428 C CA . ARG A 1 176 ? -2.756 -10.739 -18.820 1.00 53.62 176 ARG A CA 1
ATOM 1429 C C . ARG A 1 176 ? -3.086 -9.236 -18.849 1.00 53.62 176 ARG A C 1
ATOM 1431 O O . ARG A 1 176 ? -4.247 -8.886 -18.670 1.00 53.62 176 ARG A O 1
ATOM 1438 N N . VAL A 1 177 ? -2.099 -8.358 -19.080 1.00 51.62 177 VAL A N 1
ATOM 1439 C CA . VAL A 1 177 ? -2.244 -6.887 -18.940 1.00 51.62 177 VAL A CA 1
ATOM 1440 C C . VAL A 1 177 ? -2.184 -6.114 -20.267 1.00 51.62 177 VAL A C 1
ATOM 1442 O O . VAL A 1 177 ? -2.825 -5.073 -20.389 1.00 51.62 177 VAL A O 1
ATOM 1445 N N . ASN A 1 178 ? -1.462 -6.598 -21.286 1.00 47.34 178 ASN A N 1
ATOM 1446 C CA . ASN A 1 178 ? -1.162 -5.842 -22.519 1.00 47.34 178 ASN A CA 1
ATOM 1447 C C . ASN A 1 178 ? -2.352 -5.480 -23.410 1.00 47.34 178 ASN A C 1
ATOM 1449 O O . ASN A 1 178 ? -2.183 -4.763 -24.398 1.00 47.34 178 ASN A O 1
ATOM 1453 N N . ALA A 1 179 ? -3.547 -5.950 -23.106 1.00 46.50 179 ALA A N 1
ATOM 1454 C CA . ALA A 1 179 ? -4.695 -5.636 -23.913 1.00 46.50 179 ALA A CA 1
ATOM 1455 C C . ALA A 1 179 ? -5.578 -4.648 -23.157 1.00 46.50 179 ALA A C 1
ATOM 1457 O O . ALA A 1 179 ? -6.513 -4.987 -22.450 1.00 46.50 179 ALA A O 1
ATOM 1458 N N . HIS A 1 180 ? -5.312 -3.364 -23.391 1.00 49.19 180 HIS A N 1
ATOM 1459 C CA . HIS A 1 180 ? -6.290 -2.307 -23.124 1.00 49.19 180 HIS A CA 1
ATOM 1460 C C . HIS A 1 180 ? -7.602 -2.554 -23.907 1.00 49.19 180 HIS A C 1
ATOM 1462 O O . HIS A 1 180 ? -8.658 -2.064 -23.520 1.00 49.19 180 HIS A O 1
ATOM 1468 N N . GLU A 1 181 ? -7.532 -3.358 -24.977 1.00 50.94 181 GLU A N 1
ATOM 1469 C CA . GLU A 1 181 ? -8.666 -3.901 -25.736 1.00 50.94 181 GLU A CA 1
ATOM 1470 C C . GLU A 1 181 ? -9.267 -5.184 -25.101 1.00 50.94 181 GLU A C 1
ATOM 1472 O O . GLU A 1 181 ? -10.414 -5.504 -25.385 1.00 50.94 181 GLU A O 1
ATOM 1477 N N . SER A 1 182 ? -8.561 -5.872 -24.182 1.00 68.19 182 SER A N 1
ATOM 1478 C CA . SER A 1 182 ? -9.030 -7.080 -23.467 1.00 68.19 182 SER A CA 1
ATOM 1479 C C . SER A 1 182 ? -9.211 -6.911 -21.960 1.00 68.19 182 SER A C 1
ATOM 1481 O O . SER A 1 182 ? -9.639 -7.869 -21.333 1.00 68.19 182 SER A O 1
ATOM 1483 N N . LEU A 1 183 ? -8.911 -5.763 -21.340 1.00 74.44 183 LEU A N 1
ATOM 1484 C CA . LEU A 1 183 ? -9.099 -5.592 -19.892 1.00 74.44 183 LEU A CA 1
ATOM 1485 C C . LEU A 1 183 ? -10.545 -5.925 -19.514 1.00 74.44 183 LEU A C 1
ATOM 1487 O O . LEU A 1 183 ? -10.784 -6.647 -18.557 1.00 74.44 183 LEU A O 1
ATOM 1491 N N . TYR A 1 184 ? -11.502 -5.475 -20.328 1.00 77.50 184 TYR A N 1
ATOM 1492 C CA . TYR A 1 184 ? -12.907 -5.839 -20.183 1.00 77.50 184 TYR A CA 1
ATOM 1493 C C . TYR A 1 184 ? -13.141 -7.357 -20.253 1.00 77.50 184 TYR A C 1
ATOM 1495 O O . TYR A 1 184 ? -13.825 -7.910 -19.396 1.00 77.50 184 TYR A O 1
ATOM 1503 N N . GLU A 1 185 ? -12.562 -8.045 -21.239 1.00 79.62 185 GLU A N 1
ATOM 1504 C CA . GLU A 1 185 ? -12.707 -9.498 -21.397 1.00 79.62 185 GLU A CA 1
ATOM 1505 C C . GLU A 1 185 ? -12.045 -10.274 -20.254 1.00 79.62 185 GLU A C 1
ATOM 1507 O O . GLU A 1 185 ? -12.631 -11.228 -19.747 1.00 79.62 185 GLU A O 1
ATOM 1512 N N . THR A 1 186 ? -10.865 -9.841 -19.807 1.00 77.50 186 THR A N 1
ATOM 1513 C CA . THR A 1 186 ? -10.148 -10.401 -18.658 1.00 77.50 186 THR A CA 1
ATOM 1514 C C . THR A 1 186 ? -10.974 -10.241 -17.387 1.00 77.50 186 THR A C 1
ATOM 1516 O O . THR A 1 186 ? -11.195 -11.225 -16.692 1.00 77.50 186 THR A O 1
ATOM 1519 N N . LEU A 1 187 ? -11.513 -9.046 -17.122 1.00 80.69 187 LEU A N 1
ATOM 1520 C CA . LEU A 1 187 ? -12.364 -8.791 -15.956 1.00 80.69 187 LEU A CA 1
ATOM 1521 C C . LEU A 1 187 ? -13.642 -9.632 -15.985 1.00 80.69 187 LEU A C 1
ATOM 1523 O O . LEU A 1 187 ? -14.052 -10.177 -14.962 1.00 80.69 187 LEU A O 1
ATOM 1527 N N . LEU A 1 188 ? -14.273 -9.773 -17.155 1.00 81.69 188 LEU A N 1
ATOM 1528 C CA . LEU A 1 188 ? -15.428 -10.655 -17.311 1.00 81.69 188 LEU A CA 1
ATOM 1529 C C . LEU A 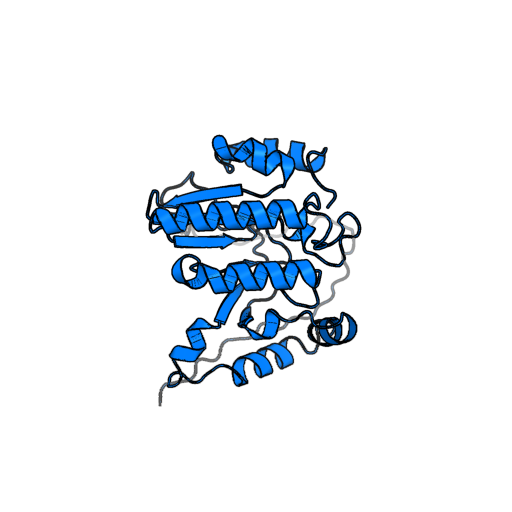1 188 ? -15.063 -12.121 -17.074 1.00 81.69 188 LEU A C 1
ATOM 1531 O O . LEU A 1 188 ? -15.839 -12.845 -16.450 1.00 81.69 188 LEU A O 1
ATOM 1535 N N . ALA A 1 189 ? -13.907 -12.562 -17.573 1.00 80.75 189 ALA A N 1
ATOM 1536 C CA . ALA A 1 189 ? -13.421 -13.912 -17.358 1.00 80.75 189 ALA A CA 1
ATOM 1537 C C . ALA A 1 189 ? -13.148 -14.154 -15.870 1.00 80.75 189 ALA A C 1
ATOM 1539 O O . ALA A 1 189 ? -13.679 -15.116 -15.326 1.00 80.75 189 ALA A O 1
ATOM 1540 N N . GLU A 1 190 ? -12.405 -13.281 -15.193 1.00 78.62 190 GLU A N 1
ATOM 1541 C CA . GLU A 1 190 ? -12.148 -13.363 -13.749 1.00 78.62 190 GLU A CA 1
ATOM 1542 C C . GLU A 1 190 ? -13.460 -13.401 -12.957 1.00 78.62 190 GLU A C 1
ATOM 1544 O O . GLU A 1 190 ? -13.684 -14.322 -12.173 1.00 78.62 190 GLU A O 1
ATOM 1549 N N . PHE A 1 191 ? -14.397 -12.491 -13.248 1.00 82.31 191 PHE A N 1
ATOM 1550 C CA . PHE A 1 191 ? -15.701 -12.465 -12.585 1.00 82.31 191 PHE A CA 1
ATOM 1551 C C . PHE A 1 191 ? -16.502 -13.758 -12.794 1.00 82.31 191 PHE A C 1
ATOM 1553 O O . PHE A 1 191 ? -17.168 -14.238 -11.878 1.00 82.31 191 PHE A O 1
ATOM 1560 N N . ALA A 1 192 ? -16.435 -14.350 -13.989 1.00 82.81 192 ALA A N 1
ATOM 1561 C CA . ALA A 1 192 ? -17.108 -15.610 -14.289 1.00 82.81 192 ALA A CA 1
ATOM 1562 C C . ALA A 1 192 ? -16.498 -16.818 -13.554 1.00 82.81 192 ALA A C 1
ATOM 1564 O O . ALA A 1 192 ? -17.204 -17.809 -13.346 1.00 82.81 192 ALA A O 1
ATOM 1565 N N . HIS A 1 193 ? -15.220 -16.748 -13.166 1.00 81.88 193 HIS A N 1
ATOM 1566 C CA . HIS A 1 193 ? -14.527 -17.798 -12.412 1.00 81.88 193 HIS A CA 1
ATOM 1567 C C . HIS A 1 193 ? -14.677 -17.659 -10.893 1.00 81.88 193 HIS A C 1
ATOM 1569 O O . HIS A 1 193 ? -14.298 -18.585 -10.171 1.00 81.88 193 HIS A O 1
ATOM 1575 N N . LEU A 1 194 ? -15.270 -16.563 -10.406 1.00 79.62 194 LEU A N 1
ATOM 1576 C CA . LEU A 1 194 ? -15.486 -16.372 -8.977 1.00 79.62 194 LEU A CA 1
ATOM 1577 C C . LEU A 1 194 ? -16.316 -17.515 -8.369 1.00 79.62 194 LEU A C 1
ATOM 1579 O O . LEU A 1 194 ? -17.287 -17.986 -8.981 1.00 79.62 194 LEU A O 1
ATOM 1583 N N . PRO A 1 195 ? -15.986 -17.937 -7.134 1.00 79.31 195 PRO A N 1
ATOM 1584 C CA . PRO A 1 195 ? -16.773 -18.921 -6.410 1.00 79.31 195 PRO A CA 1
ATOM 1585 C C . PRO A 1 195 ? -18.235 -18.488 -6.313 1.00 79.31 195 PRO A C 1
ATOM 1587 O O . PRO A 1 195 ? -18.553 -17.324 -6.056 1.00 79.31 195 PRO A O 1
ATOM 1590 N N . LYS A 1 196 ? -19.159 -19.437 -6.476 1.00 76.25 196 LYS A N 1
ATOM 1591 C CA . LYS A 1 196 ? -20.583 -19.136 -6.281 1.00 76.25 196 LYS A CA 1
ATOM 1592 C C . LYS A 1 196 ? -20.839 -18.835 -4.807 1.00 76.25 196 LYS A C 1
ATOM 1594 O O . LYS A 1 196 ? -20.171 -19.383 -3.941 1.00 76.25 196 LYS A O 1
ATOM 1599 N N . ALA A 1 197 ? -21.888 -18.069 -4.503 1.00 66.62 197 ALA A N 1
ATOM 1600 C CA . ALA A 1 197 ? -22.270 -17.748 -3.120 1.00 66.62 197 ALA A CA 1
ATOM 1601 C C . ALA A 1 197 ? -22.467 -18.990 -2.216 1.00 66.62 197 ALA A C 1
ATOM 1603 O O . ALA A 1 197 ? -22.315 -18.913 -1.004 1.00 66.62 197 ALA A O 1
ATOM 1604 N N . SER A 1 198 ? -22.767 -20.157 -2.799 1.00 66.31 198 SER A N 1
ATOM 1605 C CA . SER A 1 198 ? -22.839 -21.446 -2.095 1.00 66.31 198 SER A CA 1
ATOM 1606 C C . SER A 1 198 ? -21.480 -22.014 -1.649 1.00 66.31 198 SER A C 1
ATOM 1608 O O . SER A 1 198 ? -21.440 -23.029 -0.960 1.00 66.31 198 SER A O 1
ATOM 1610 N N . GLU A 1 199 ? -20.371 -21.408 -2.071 1.00 73.62 199 GLU A N 1
ATOM 1611 C CA . GLU A 1 199 ? -18.987 -21.819 -1.823 1.00 73.62 199 GLU A CA 1
ATOM 1612 C C . GLU A 1 199 ? -18.267 -20.814 -0.909 1.00 73.62 199 GLU A C 1
ATOM 1614 O O . GLU A 1 199 ? -17.101 -20.505 -1.119 1.00 73.62 199 GLU A O 1
ATOM 1619 N N . GLU A 1 200 ? -18.960 -20.316 0.118 1.00 64.88 200 GLU A N 1
ATOM 1620 C CA . GLU A 1 200 ? -18.510 -19.259 1.044 1.00 64.88 200 GLU A CA 1
ATOM 1621 C C . GLU A 1 200 ? -17.075 -19.453 1.575 1.00 64.88 200 GLU A C 1
ATOM 1623 O O . GLU A 1 200 ? -16.308 -18.504 1.635 1.00 64.88 200 GLU A O 1
ATOM 1628 N N . LYS A 1 201 ? -16.652 -20.699 1.838 1.00 66.38 201 LYS A N 1
ATOM 1629 C CA . LYS A 1 201 ? -15.280 -21.030 2.280 1.00 66.38 201 LYS A CA 1
ATOM 1630 C C . LYS A 1 201 ? -14.174 -20.712 1.267 1.00 66.38 201 LYS A C 1
ATOM 1632 O O . LYS A 1 201 ? -13.011 -20.678 1.640 1.00 66.38 201 LYS A O 1
ATOM 1637 N N . LYS A 1 202 ? -14.505 -20.556 -0.015 1.00 66.75 202 LYS A N 1
ATOM 1638 C CA . LYS A 1 202 ? -13.545 -20.149 -1.050 1.00 66.75 202 LYS A CA 1
ATOM 1639 C C . LYS A 1 202 ? -13.344 -18.632 -1.084 1.00 66.75 202 LYS A C 1
ATOM 1641 O O . LYS A 1 202 ? -12.397 -18.179 -1.712 1.00 66.75 202 LYS A O 1
ATOM 1646 N N . LEU A 1 203 ? -14.200 -17.857 -0.410 1.00 70.50 203 LEU A N 1
ATOM 1647 C CA . LEU A 1 203 ? -14.053 -16.403 -0.310 1.00 70.50 203 LEU A CA 1
ATOM 1648 C C . LEU A 1 203 ? -12.903 -16.003 0.627 1.00 70.50 203 LEU A C 1
ATOM 1650 O O . LEU A 1 203 ? -12.314 -14.950 0.420 1.00 70.50 203 LEU A O 1
ATOM 1654 N N . ASP A 1 204 ? -12.518 -16.874 1.568 1.00 74.31 204 ASP A N 1
ATOM 1655 C CA . ASP A 1 204 ? -11.350 -16.692 2.452 1.00 74.31 204 ASP A CA 1
ATOM 1656 C C . ASP A 1 204 ? -10.014 -16.643 1.674 1.00 74.31 204 ASP A C 1
ATOM 1658 O O . ASP A 1 204 ? -8.973 -16.262 2.203 1.00 74.31 204 ASP A O 1
ATOM 1662 N N . GLY A 1 205 ? -10.018 -17.042 0.398 1.00 78.44 205 GLY A N 1
ATOM 1663 C CA . GLY A 1 205 ? -8.866 -16.977 -0.500 1.00 78.44 205 GLY A CA 1
ATOM 1664 C C . GLY A 1 205 ? -8.860 -15.755 -1.416 1.00 78.44 205 GLY A C 1
ATOM 1665 O O . GLY A 1 205 ? -8.050 -15.733 -2.335 1.00 78.44 205 GLY A O 1
ATOM 1666 N N . LEU A 1 206 ? -9.753 -14.778 -1.212 1.00 83.44 206 LEU A N 1
ATOM 1667 C CA . LEU A 1 206 ? -9.942 -13.642 -2.117 1.00 83.44 206 LEU A CA 1
ATOM 1668 C C . LEU A 1 206 ? -9.774 -12.300 -1.403 1.00 83.44 206 LEU A C 1
ATOM 1670 O O . LEU A 1 206 ? -10.400 -12.022 -0.383 1.00 83.44 206 LEU A O 1
ATOM 1674 N N . ALA A 1 207 ? -8.983 -11.413 -1.999 1.00 86.12 207 ALA A N 1
ATOM 1675 C CA . ALA A 1 207 ? -8.873 -10.019 -1.589 1.00 86.12 207 ALA A CA 1
ATOM 1676 C C . ALA A 1 207 ? -9.352 -9.090 -2.713 1.00 86.12 207 ALA A C 1
ATOM 1678 O O . ALA A 1 207 ? -8.902 -9.193 -3.851 1.00 86.12 207 ALA A O 1
ATOM 1679 N N . VAL A 1 208 ? -10.252 -8.156 -2.387 1.00 87.00 208 VAL A N 1
ATOM 1680 C CA . VAL A 1 208 ? -10.855 -7.239 -3.371 1.00 87.00 208 VAL A CA 1
ATOM 1681 C C . VAL A 1 208 ? -10.054 -5.950 -3.484 1.00 87.00 208 VAL A C 1
ATOM 1683 O O . VAL A 1 208 ? -9.746 -5.297 -2.480 1.00 87.00 208 VAL A O 1
ATOM 1686 N N . VAL A 1 209 ? -9.768 -5.547 -4.717 1.00 86.56 209 VAL A N 1
ATOM 1687 C CA . VAL A 1 209 ? -9.060 -4.315 -5.057 1.00 86.56 209 VAL A CA 1
ATOM 1688 C C . VAL A 1 209 ? -9.970 -3.422 -5.878 1.00 86.56 209 VAL A C 1
ATOM 1690 O O . VAL A 1 209 ? -10.349 -3.787 -6.981 1.00 86.56 209 VAL A O 1
ATOM 1693 N N . ASN A 1 210 ? -10.295 -2.236 -5.369 1.00 85.25 210 ASN A N 1
ATOM 1694 C CA . ASN A 1 210 ? -11.076 -1.254 -6.115 1.00 85.25 210 ASN A CA 1
ATOM 1695 C C . ASN A 1 210 ? -10.137 -0.289 -6.836 1.00 85.25 210 ASN A C 1
ATOM 1697 O O . ASN A 1 210 ? -9.253 0.311 -6.215 1.00 85.25 210 ASN A O 1
ATOM 1701 N N . VAL A 1 211 ? -10.363 -0.114 -8.132 1.00 82.06 211 VAL A N 1
ATOM 1702 C CA . VAL A 1 211 ? -9.656 0.838 -8.982 1.00 82.06 211 VAL A CA 1
ATOM 1703 C C . VAL A 1 211 ? -10.656 1.892 -9.428 1.00 82.06 211 VAL A C 1
ATOM 1705 O O . VAL A 1 211 ? -11.627 1.590 -10.115 1.00 82.06 211 VAL A O 1
ATOM 1708 N N . ALA A 1 212 ? -10.434 3.126 -8.991 1.00 76.44 212 ALA A N 1
ATOM 1709 C CA . ALA A 1 212 ? -11.312 4.246 -9.281 1.00 76.44 212 ALA A CA 1
ATOM 1710 C C . ALA A 1 212 ? -10.774 5.089 -10.452 1.00 76.44 212 ALA A C 1
ATOM 1712 O O . ALA A 1 212 ? -9.552 5.206 -10.634 1.00 76.44 212 ALA A O 1
ATOM 1713 N N . PRO A 1 213 ? -11.659 5.760 -11.212 1.00 71.12 213 PRO A N 1
ATOM 1714 C CA . PRO A 1 213 ? -11.237 6.744 -12.196 1.00 71.12 213 PRO A CA 1
ATOM 1715 C C . PRO A 1 213 ? -10.592 7.949 -11.499 1.00 71.12 213 PRO A C 1
ATOM 1717 O O . PRO A 1 213 ? -10.910 8.274 -10.351 1.00 71.12 213 PRO A O 1
ATOM 1720 N N . SER A 1 214 ? -9.696 8.655 -12.196 1.00 61.25 214 SER A N 1
ATOM 1721 C CA . SER A 1 214 ? -9.112 9.882 -11.646 1.00 61.25 214 SER A CA 1
ATOM 1722 C C . SER A 1 214 ? -10.192 10.934 -11.420 1.00 61.25 214 SER A C 1
ATOM 1724 O O . SER A 1 214 ? -10.839 11.396 -12.360 1.00 61.25 214 SER A O 1
ATOM 1726 N N . VAL A 1 215 ? -10.350 11.362 -10.170 1.00 55.94 215 VAL A N 1
ATOM 1727 C CA . VAL A 1 215 ? -11.207 12.493 -9.821 1.00 55.94 215 VAL A CA 1
ATOM 1728 C C . VAL A 1 215 ? -10.360 13.756 -9.898 1.00 55.94 215 VAL A C 1
ATOM 1730 O O . VAL A 1 215 ? -9.539 14.011 -9.020 1.00 55.94 215 VAL A O 1
ATOM 1733 N N . VAL A 1 216 ? -10.547 14.558 -10.946 1.00 48.31 216 VAL A N 1
ATOM 1734 C CA . VAL A 1 216 ? -10.006 15.922 -10.989 1.00 48.31 216 VAL A CA 1
ATOM 1735 C C . VAL A 1 216 ? -10.962 16.809 -10.192 1.00 48.31 216 VAL A C 1
ATOM 1737 O O . VAL A 1 216 ? -12.111 16.972 -10.611 1.00 48.31 216 VAL A O 1
ATOM 1740 N N . PRO A 1 217 ? -10.549 17.391 -9.050 1.00 44.00 217 PRO A N 1
ATOM 1741 C CA . PRO A 1 217 ? -11.384 18.362 -8.362 1.00 44.00 217 PRO A CA 1
ATOM 1742 C C . PRO A 1 217 ? -11.608 19.541 -9.307 1.00 44.00 217 PRO A C 1
ATOM 1744 O O . PRO A 1 217 ? -10.645 20.186 -9.717 1.00 44.00 217 PRO A O 1
ATOM 1747 N N . ASN A 1 218 ? -12.860 19.815 -9.678 1.00 33.00 218 ASN A N 1
ATOM 1748 C CA . ASN A 1 218 ? -13.181 21.005 -10.456 1.00 33.00 218 ASN A CA 1
ATOM 1749 C C . ASN A 1 218 ? -12.842 22.247 -9.600 1.00 33.00 218 ASN A C 1
ATOM 1751 O O . ASN A 1 218 ? -13.479 22.442 -8.561 1.00 33.00 218 ASN A O 1
ATOM 1755 N N . PRO A 1 219 ? -11.863 23.090 -9.987 1.00 42.84 219 PRO A N 1
ATOM 1756 C CA . PRO A 1 219 ? -11.455 24.235 -9.177 1.00 42.84 219 PRO A CA 1
ATOM 1757 C C . PRO A 1 219 ? -12.487 25.375 -9.164 1.00 42.84 219 PRO A C 1
ATOM 1759 O O . PRO A 1 219 ? -12.310 26.346 -8.432 1.00 42.84 219 PRO A O 1
ATOM 1762 N N . GLY A 1 220 ? -13.574 25.273 -9.937 1.00 45.09 220 GLY A N 1
ATOM 1763 C CA . GLY A 1 220 ? -14.671 26.235 -9.934 1.00 45.09 220 GLY A CA 1
ATOM 1764 C C . GLY A 1 220 ? -16.024 25.558 -9.758 1.00 45.09 220 GLY A C 1
ATOM 1765 O O . GLY A 1 220 ? -16.549 24.977 -10.702 1.00 45.09 220 GLY A O 1
ATOM 1766 N N . GLY A 1 221 ? -16.630 25.687 -8.575 1.00 36.97 221 GLY A N 1
ATOM 1767 C CA . GLY A 1 221 ? -18.056 25.401 -8.425 1.00 36.97 221 GLY A CA 1
ATOM 1768 C C . GLY A 1 221 ? -18.491 24.901 -7.058 1.00 36.97 221 GLY A C 1
ATOM 1769 O O . GLY A 1 221 ? -19.017 23.799 -6.949 1.00 36.97 221 GLY A O 1
ATOM 1770 N N . ALA A 1 222 ? -18.428 25.759 -6.041 1.00 38.28 222 ALA A N 1
ATOM 1771 C CA . ALA A 1 222 ? -19.579 25.834 -5.152 1.00 38.28 222 ALA A CA 1
ATOM 1772 C C . ALA A 1 222 ? -20.728 26.416 -5.991 1.00 38.28 222 ALA A C 1
ATOM 1774 O O . ALA A 1 222 ? -20.894 27.630 -6.073 1.00 38.28 222 ALA A O 1
ATOM 1775 N N . CYS A 1 223 ? -21.479 25.563 -6.692 1.00 37.00 223 CYS A N 1
ATOM 1776 C CA . CYS A 1 223 ? -22.815 25.949 -7.122 1.00 37.00 223 CYS A CA 1
ATOM 1777 C C . CYS A 1 223 ? -23.666 26.006 -5.854 1.00 37.00 223 CYS A C 1
ATOM 1779 O O . CYS A 1 223 ? -24.330 25.041 -5.482 1.00 37.00 223 CYS A O 1
ATOM 1781 N N . GLU A 1 224 ? -23.601 27.136 -5.151 1.00 33.75 224 GLU A N 1
ATOM 1782 C CA . GLU A 1 224 ? -24.700 27.533 -4.292 1.00 33.75 224 GLU A CA 1
ATOM 1783 C C . GLU A 1 224 ? -25.929 27.620 -5.195 1.00 33.75 224 GLU A C 1
ATOM 1785 O O . GLU A 1 224 ? -25.994 28.447 -6.106 1.00 33.75 224 GLU A O 1
ATOM 1790 N N . ALA A 1 225 ? -26.904 26.744 -4.962 1.00 37.03 225 ALA A N 1
ATOM 1791 C CA . ALA A 1 225 ? -28.254 26.898 -5.480 1.00 37.03 225 ALA A CA 1
ATOM 1792 C C . ALA A 1 225 ? -28.913 28.108 -4.787 1.00 37.03 225 ALA A C 1
ATOM 1794 O O . ALA A 1 225 ? -29.838 27.980 -3.990 1.00 37.03 225 ALA A O 1
ATOM 1795 N N . GLY A 1 226 ? -28.379 29.300 -5.044 1.00 32.81 226 GLY A N 1
ATOM 1796 C CA . GLY A 1 226 ? -28.945 30.580 -4.665 1.00 32.81 226 GLY A CA 1
ATOM 1797 C C . GLY A 1 226 ? -29.770 31.086 -5.834 1.00 32.81 226 GLY A C 1
ATOM 1798 O O . GLY A 1 226 ? -29.235 31.671 -6.771 1.00 32.81 226 GLY A O 1
ATOM 1799 N N . GLY A 1 227 ? -31.076 30.831 -5.797 1.00 40.56 227 GLY A N 1
ATOM 1800 C CA . GLY A 1 227 ? -32.002 31.314 -6.811 1.00 40.56 227 GLY A CA 1
ATOM 1801 C C . GLY A 1 227 ? -31.957 32.835 -6.930 1.00 40.56 227 GLY A C 1
ATOM 1802 O O . GLY A 1 227 ? -32.431 33.533 -6.037 1.00 40.56 227 GLY A O 1
ATOM 1803 N N . LYS A 1 228 ? -31.424 33.339 -8.046 1.00 33.97 228 LYS A N 1
ATOM 1804 C CA . LYS A 1 228 ? -31.763 34.646 -8.617 1.00 33.97 228 LYS A CA 1
ATOM 1805 C C . LYS A 1 228 ? -31.740 34.546 -10.140 1.00 33.97 228 LYS A C 1
ATOM 1807 O O . LYS A 1 228 ? -30.838 33.959 -10.725 1.00 33.97 228 LYS A O 1
ATOM 1812 N N . GLU A 1 229 ? -32.802 35.073 -10.732 1.00 35.91 229 GLU A N 1
ATOM 1813 C CA . GLU A 1 229 ? -33.176 34.995 -12.142 1.00 35.91 229 GLU A CA 1
ATOM 1814 C C . GLU A 1 229 ? -32.041 35.422 -13.088 1.00 35.91 229 GLU A C 1
ATOM 1816 O O . GLU A 1 229 ? -31.410 36.464 -12.903 1.00 35.91 229 GLU A O 1
ATOM 1821 N N . ALA A 1 230 ? -31.797 34.616 -14.124 1.00 34.28 230 ALA A N 1
ATOM 1822 C CA . ALA A 1 230 ? -30.845 34.926 -15.182 1.00 34.28 230 ALA A CA 1
ATOM 1823 C C . ALA A 1 230 ? -31.430 35.983 -16.136 1.00 34.28 230 ALA A C 1
ATOM 1825 O O . ALA A 1 230 ? -32.400 35.723 -16.849 1.00 34.28 230 ALA A O 1
ATOM 1826 N N . GLY A 1 231 ? -30.827 37.173 -16.164 1.00 34.47 231 GLY A N 1
ATOM 1827 C CA . GLY A 1 231 ? -31.017 38.146 -17.244 1.00 34.47 231 GLY A CA 1
ATOM 1828 C C . GLY A 1 231 ? -30.262 37.732 -18.522 1.00 34.47 231 GLY A C 1
ATOM 1829 O O . GLY A 1 231 ? -29.307 36.956 -18.442 1.00 34.47 231 GLY A O 1
ATOM 1830 N N . PRO A 1 232 ? -30.671 38.219 -19.709 1.00 32.12 232 PRO A N 1
ATOM 1831 C CA . PRO A 1 232 ? -30.157 37.732 -20.986 1.00 32.12 232 PRO A CA 1
ATOM 1832 C C . PRO A 1 232 ? -28.707 38.169 -21.244 1.00 32.12 232 PRO A C 1
ATOM 1834 O O . PRO A 1 232 ? -28.345 39.335 -21.095 1.00 32.12 232 PRO A O 1
ATOM 1837 N N . TRP A 1 233 ? -27.894 37.203 -21.666 1.00 28.50 233 TRP A N 1
ATOM 1838 C CA . TRP A 1 233 ? -26.477 37.339 -22.004 1.00 28.50 233 TRP A CA 1
ATOM 1839 C C . TRP A 1 233 ? -26.298 38.016 -23.378 1.00 28.50 233 TRP A C 1
ATOM 1841 O O . TRP A 1 233 ? -26.899 37.578 -24.360 1.00 28.50 233 TRP A O 1
ATOM 1851 N N . THR A 1 234 ? -25.440 39.035 -23.482 1.00 28.50 234 THR A N 1
ATOM 1852 C CA . THR A 1 234 ? -24.958 39.579 -24.769 1.00 28.50 234 THR A CA 1
ATOM 1853 C C . THR A 1 234 ? -23.453 39.335 -24.909 1.00 28.50 234 THR A C 1
ATOM 1855 O O . THR A 1 234 ? -22.717 39.711 -23.997 1.00 28.50 234 THR A O 1
ATOM 1858 N N . PRO A 1 235 ? -22.966 38.747 -26.020 1.00 33.34 235 PRO A N 1
ATOM 1859 C CA . PRO A 1 235 ? -21.553 38.423 -26.184 1.00 33.34 235 PRO A CA 1
ATOM 1860 C C . PRO A 1 235 ? -20.777 39.609 -26.771 1.00 33.34 235 PRO A C 1
ATOM 1862 O O . PRO A 1 235 ? -21.042 40.038 -27.897 1.00 33.34 235 PRO A O 1
ATOM 1865 N N . GLU A 1 236 ? -19.780 40.109 -26.042 1.00 29.81 236 GLU A N 1
ATOM 1866 C CA . GLU A 1 236 ? -18.758 40.988 -26.614 1.00 29.81 236 GLU A CA 1
ATOM 1867 C C . GLU A 1 236 ? -17.588 40.179 -27.182 1.00 29.81 236 GLU A C 1
ATOM 1869 O O . GLU A 1 236 ? -17.155 39.158 -26.651 1.00 29.81 236 GLU A O 1
ATOM 1874 N N . ARG A 1 237 ? -17.139 40.644 -28.344 1.00 31.28 237 ARG A N 1
ATOM 1875 C CA . ARG A 1 237 ? -16.253 39.989 -29.299 1.00 31.28 237 ARG A CA 1
ATOM 1876 C C . ARG A 1 237 ? -14.820 40.470 -29.068 1.00 31.28 237 ARG A C 1
ATOM 1878 O O . ARG A 1 237 ? -14.550 41.647 -29.284 1.00 31.28 237 ARG A O 1
ATOM 1885 N N . THR A 1 238 ? -13.884 39.569 -28.786 1.00 31.17 238 THR A N 1
ATOM 1886 C CA . THR A 1 238 ? -12.450 39.797 -29.040 1.00 31.17 238 THR A CA 1
ATOM 1887 C C . THR A 1 238 ? -11.844 38.625 -29.806 1.00 31.17 238 THR A C 1
ATOM 1889 O O . THR A 1 238 ? -12.262 37.477 -29.696 1.00 31.17 238 THR A O 1
ATOM 1892 N N . GLN A 1 239 ? -10.957 38.989 -30.727 1.00 30.77 239 GLN A N 1
ATOM 1893 C CA . GLN A 1 239 ? -10.567 38.254 -31.923 1.00 30.77 239 GLN A CA 1
ATOM 1894 C C . GLN A 1 239 ? -9.299 37.415 -31.712 1.00 30.77 239 GLN A C 1
ATOM 1896 O O . GLN A 1 239 ? -8.347 37.897 -31.110 1.00 30.77 239 GLN A O 1
ATOM 1901 N N . GLY A 1 240 ? -9.253 36.256 -32.380 1.00 27.25 240 GLY A N 1
ATOM 1902 C CA . GLY A 1 240 ? -8.069 35.794 -33.119 1.00 27.25 240 GLY A CA 1
ATOM 1903 C C . GLY A 1 240 ? -7.167 34.760 -32.438 1.00 27.25 240 GLY A C 1
ATOM 1904 O O . GLY A 1 240 ? -6.297 35.126 -31.659 1.00 27.25 240 GLY A O 1
ATOM 1905 N N . GLY A 1 241 ? -7.287 33.489 -32.847 1.00 26.02 241 GLY A N 1
ATOM 1906 C CA . GLY A 1 241 ? -6.260 32.464 -32.603 1.00 26.02 241 GLY A CA 1
ATOM 1907 C C . GLY A 1 241 ? -6.791 31.030 -32.554 1.00 26.02 241 GLY A C 1
ATOM 1908 O O . GLY A 1 241 ? -6.937 30.481 -31.478 1.00 26.02 241 GLY A O 1
ATOM 1909 N N . GLN A 1 242 ? -7.109 30.470 -33.724 1.00 27.42 242 GLN A N 1
ATOM 1910 C CA . GLN A 1 242 ? -7.662 29.133 -34.015 1.00 27.42 242 GLN A CA 1
ATOM 1911 C C . GLN A 1 242 ? -7.300 27.978 -33.053 1.00 27.42 242 GLN A C 1
ATOM 1913 O O . GLN A 1 242 ? -6.161 27.520 -33.026 1.00 27.42 242 GLN A O 1
ATOM 1918 N N . GLU A 1 243 ? -8.323 27.404 -32.416 1.00 27.83 243 GLU A N 1
ATOM 1919 C CA . GLU A 1 243 ? -8.317 26.039 -31.883 1.00 27.83 243 GLU A CA 1
ATOM 1920 C C . GLU A 1 243 ? -9.125 25.161 -32.854 1.00 27.83 243 GLU A C 1
ATOM 1922 O O . GLU A 1 243 ? -10.292 25.440 -33.150 1.00 27.83 243 GLU A O 1
ATOM 1927 N N . GLN A 1 244 ? -8.478 24.157 -33.452 1.00 29.67 244 GLN A N 1
ATOM 1928 C CA . GLN A 1 244 ? -9.139 23.195 -34.332 1.00 29.67 244 GLN A CA 1
ATOM 1929 C C . GLN A 1 244 ? -9.995 22.248 -33.489 1.00 29.67 244 GLN A C 1
ATOM 1931 O O . GLN A 1 244 ? -9.487 21.443 -32.715 1.00 29.67 244 GLN A O 1
ATOM 1936 N N . ALA A 1 245 ? -11.308 22.350 -33.674 1.00 27.39 245 ALA A N 1
ATOM 1937 C CA . ALA A 1 245 ? -12.291 21.441 -33.118 1.00 27.39 245 ALA A CA 1
ATOM 1938 C C . ALA A 1 245 ? -12.135 20.029 -33.709 1.00 27.39 245 ALA A C 1
ATOM 1940 O O . ALA A 1 245 ? -12.298 19.838 -34.914 1.00 27.39 245 ALA A O 1
ATOM 1941 N N . LEU A 1 246 ? -11.921 19.031 -32.851 1.00 28.52 246 LEU A N 1
ATOM 1942 C CA . LEU A 1 246 ? -12.377 17.668 -33.109 1.00 28.52 246 LEU A CA 1
ATOM 1943 C C . LEU A 1 246 ? -13.713 17.495 -32.387 1.00 28.52 246 LEU A C 1
ATOM 1945 O O . LEU A 1 246 ? -13.783 17.227 -31.191 1.00 28.52 246 LEU A O 1
ATOM 1949 N N . GLN A 1 247 ? -14.782 17.737 -33.144 1.00 29.75 247 GLN A N 1
ATOM 1950 C CA . GLN A 1 247 ? -16.141 17.351 -32.793 1.00 29.75 247 GLN A CA 1
ATOM 1951 C C . GLN A 1 247 ? -16.251 15.825 -32.810 1.00 29.75 247 GLN A C 1
ATOM 1953 O O . GLN A 1 247 ? -15.899 15.181 -33.795 1.00 29.75 247 GLN A O 1
ATOM 1958 N N . GLY A 1 248 ? -16.800 15.268 -31.739 1.00 26.92 248 GLY A N 1
ATOM 1959 C CA . GLY A 1 248 ? -17.160 13.859 -31.636 1.00 26.92 248 GLY A CA 1
ATOM 1960 C C . GLY A 1 248 ? -17.989 13.638 -30.383 1.00 26.92 248 GLY A C 1
ATOM 1961 O O . GLY A 1 248 ? -17.528 13.023 -29.431 1.00 26.92 248 GLY A O 1
ATOM 1962 N N . GLY A 1 249 ? -19.178 14.241 -30.348 1.00 25.48 249 GLY A N 1
ATOM 1963 C CA . GLY A 1 249 ? -20.132 14.058 -29.264 1.00 25.48 249 GLY A CA 1
ATOM 1964 C C . GLY A 1 249 ? -20.799 12.685 -29.317 1.00 25.48 249 GLY A C 1
ATOM 1965 O O . GLY A 1 249 ? -21.194 12.222 -30.383 1.00 25.48 249 GLY A O 1
ATOM 1966 N N . ALA A 1 250 ? -20.993 12.093 -28.144 1.00 27.73 250 ALA A N 1
ATOM 1967 C CA . ALA A 1 250 ? -22.079 11.164 -27.874 1.00 27.73 250 ALA A CA 1
ATOM 1968 C C . ALA A 1 250 ? -22.563 11.439 -26.445 1.00 27.73 250 ALA A C 1
ATOM 1970 O O . ALA A 1 250 ? -21.956 11.019 -25.465 1.00 27.73 250 ALA A O 1
ATOM 1971 N N . VAL A 1 251 ? -23.630 12.230 -26.342 1.00 27.91 251 VAL A N 1
ATOM 1972 C CA . VAL A 1 251 ? -24.456 12.320 -25.137 1.00 27.91 251 VAL A CA 1
ATOM 1973 C C . VAL A 1 251 ? -25.332 11.075 -25.162 1.00 27.91 251 VAL A C 1
ATOM 1975 O O . VAL A 1 251 ? -26.145 10.931 -26.073 1.00 27.91 251 VAL A O 1
ATOM 1978 N N . GLN A 1 252 ? -25.136 10.152 -24.224 1.00 30.06 252 GLN A N 1
ATOM 1979 C CA . GLN A 1 252 ? -25.994 8.977 -24.108 1.00 30.06 252 GLN A CA 1
ATOM 1980 C C . GLN A 1 252 ? -27.095 9.283 -23.088 1.00 30.06 252 GLN A C 1
ATOM 1982 O O . GLN A 1 252 ? -26.845 9.374 -21.888 1.00 30.06 252 GLN A O 1
ATOM 1987 N N . GLU A 1 253 ? -28.306 9.517 -23.599 1.00 26.19 253 GLU A N 1
ATOM 1988 C CA . GLU A 1 253 ? -29.542 9.568 -22.816 1.00 26.19 253 GLU A CA 1
ATOM 1989 C C . GLU A 1 253 ? -29.774 8.215 -22.128 1.00 26.19 253 GLU A C 1
ATOM 1991 O O . GLU A 1 253 ? -29.764 7.161 -22.769 1.00 26.19 253 GLU A O 1
ATOM 1996 N N . PHE A 1 254 ? -30.002 8.249 -20.816 1.00 26.97 254 PHE A N 1
ATOM 1997 C CA . PHE A 1 254 ? -30.479 7.102 -20.053 1.00 26.97 254 PHE A CA 1
ATOM 1998 C C . PHE A 1 254 ? -31.963 6.872 -20.363 1.00 26.97 254 PHE A C 1
ATOM 2000 O O . PHE A 1 254 ? -32.809 7.701 -20.036 1.00 26.97 254 PHE A O 1
ATOM 2007 N N . VAL A 1 255 ? -32.275 5.734 -20.983 1.00 31.27 255 VAL A N 1
ATOM 2008 C CA . VAL A 1 255 ? -33.646 5.235 -21.140 1.00 31.27 255 VAL A CA 1
ATOM 2009 C C . VAL A 1 255 ? -33.991 4.400 -19.906 1.00 31.27 255 VAL A C 1
ATOM 2011 O O . VAL A 1 255 ? -33.408 3.339 -19.688 1.00 31.27 255 VAL A O 1
ATOM 2014 N N . GLU A 1 256 ? -34.931 4.881 -19.090 1.00 29.36 256 GLU A N 1
ATOM 2015 C CA . GLU A 1 256 ? -35.538 4.108 -18.002 1.00 29.36 256 GLU A CA 1
ATOM 2016 C C . GLU A 1 256 ? -36.335 2.921 -18.570 1.00 29.36 256 GLU A C 1
ATOM 2018 O O . GLU A 1 256 ? -37.202 3.088 -19.430 1.00 29.36 256 GLU A O 1
ATOM 2023 N N . MET A 1 257 ? -36.067 1.711 -18.069 1.00 29.38 257 MET A N 1
ATOM 2024 C CA . MET A 1 257 ? -36.921 0.544 -18.308 1.00 29.38 257 MET A CA 1
ATOM 2025 C C . MET A 1 257 ? -38.022 0.467 -17.236 1.00 29.38 257 MET A C 1
ATOM 2027 O O . MET A 1 257 ? -37.717 0.630 -16.052 1.00 29.38 257 MET A O 1
ATOM 2031 N N . PRO A 1 258 ? -39.286 0.191 -17.604 1.00 32.09 258 PRO A N 1
ATOM 2032 C CA . PRO A 1 258 ? -40.368 0.028 -16.641 1.00 32.09 258 PRO A CA 1
ATOM 2033 C C . PRO A 1 258 ? -40.316 -1.349 -15.951 1.00 32.09 258 PRO A C 1
ATOM 2035 O O . PRO A 1 258 ? -39.784 -2.305 -16.521 1.00 32.09 258 PRO A O 1
ATOM 2038 N N . PRO A 1 259 ? -40.891 -1.474 -14.741 1.00 39.91 259 PRO A N 1
ATOM 2039 C CA . PRO A 1 259 ? -40.878 -2.716 -13.979 1.00 39.91 259 PRO A CA 1
ATOM 2040 C C . PRO A 1 259 ? -41.869 -3.738 -14.554 1.00 39.91 259 PRO A C 1
ATOM 2042 O O . PRO A 1 259 ? -43.000 -3.388 -14.905 1.00 39.91 259 PRO A O 1
ATOM 2045 N N . GLY A 1 260 ? -41.442 -5.000 -14.606 1.00 39.50 260 GLY A N 1
ATOM 2046 C CA . GLY A 1 260 ? -42.265 -6.182 -14.866 1.00 39.50 260 GLY A CA 1
ATOM 2047 C C . GLY A 1 260 ? -42.094 -7.203 -13.754 1.00 39.50 260 GLY A C 1
ATOM 2048 O O . GLY A 1 260 ? -40.968 -7.279 -13.213 1.00 39.50 260 GLY A O 1
#

Sequence (260 aa):
MTPGPNSITNEFTKIWSEFVPFPQRQVFQRGAYYSSEVIPDRVAVISLNSMYFYDSNKAVNGCPYLDREDAGNLQLDWLEVQLKMYRDRNMQVYLSGGVINRNDRLKMIILTGDAGHVPPSPGMYFPECYVRYAELSLRFQDTILGHLYGHMNLDFFLFMEEIDLDIIPDEEAKARVNAHESLYETLLAEFAHLPKASEEKKLDGLAVVNVAPSVVPNPGGACEAGGKEAGPWTPERTQGGQEQALQGGAVQEFVEMPPG

Nearest PDB structures (foldseek):
  5kas-assembly1_A  TM=7.816E-01  e=1.756E-09  Mus musculus
  5hqn-assembly2_B  TM=8.736E-01  e=2.393E-08  Mus musculus
  5ebb-assembly1_A  TM=7.919E-01  e=6.091E-09  Homo sapiens
  8w6p-assembly1_B  TM=7.995E-01  e=1.066E-08  Mus musculus
  5fi9-assembly1_A  TM=8.101E-01  e=1.001E-07  Mus musculus